Protein AF-A0A8K0CN01-F1 (afdb_monomer_lite)

InterPro domains:
  IPR011604 PD-(D/E)XK endonuclease-like domain superfamily [G3DSA:3.90.320.10] (19-107)

Structure (mmCIF, N/CA/C/O backbone):
data_AF-A0A8K0CN01-F1
#
_entry.id   AF-A0A8K0CN01-F1
#
loop_
_atom_site.group_PDB
_atom_site.id
_atom_site.type_symbol
_atom_site.label_atom_id
_atom_site.label_alt_id
_atom_site.label_comp_id
_atom_site.label_asym_id
_atom_site.label_entity_id
_atom_site.label_seq_id
_atom_site.pdbx_PDB_ins_code
_atom_site.Cartn_x
_atom_site.Cartn_y
_atom_site.Cartn_z
_atom_site.occupancy
_atom_site.B_iso_or_equiv
_atom_site.auth_seq_id
_atom_site.auth_comp_id
_atom_site.auth_asym_id
_atom_site.auth_atom_id
_atom_site.pdbx_PDB_model_num
ATOM 1 N N . MET A 1 1 ? 14.891 -9.095 18.832 1.00 47.88 1 MET A N 1
ATOM 2 C CA . MET A 1 1 ? 14.562 -9.185 17.397 1.00 47.88 1 MET A CA 1
ATOM 3 C C . MET A 1 1 ? 15.534 -10.188 16.824 1.00 47.88 1 MET A C 1
ATOM 5 O O . MET A 1 1 ? 16.705 -9.855 16.700 1.00 47.88 1 MET A O 1
ATOM 9 N N . GLU A 1 2 ? 15.076 -11.423 16.640 1.00 51.81 2 GLU A N 1
ATOM 10 C CA . GLU A 1 2 ? 15.819 -12.439 15.891 1.00 51.81 2 GLU A CA 1
ATOM 11 C C . GLU A 1 2 ? 15.924 -11.983 14.433 1.00 51.81 2 GLU A C 1
ATOM 13 O O . GLU A 1 2 ? 14.985 -11.401 13.894 1.00 51.81 2 GLU A O 1
ATOM 18 N N . LEU A 1 3 ? 17.101 -12.150 13.837 1.00 52.50 3 LEU A N 1
ATOM 19 C CA . LEU A 1 3 ? 17.295 -11.967 12.403 1.00 52.50 3 LEU A CA 1
ATOM 20 C C . LEU A 1 3 ? 16.719 -13.208 11.712 1.00 52.50 3 LEU A C 1
ATOM 22 O O . LEU A 1 3 ? 17.094 -14.318 12.075 1.00 52.50 3 LEU A O 1
ATOM 26 N N . ASP A 1 4 ? 15.841 -13.020 10.725 1.00 59.66 4 ASP A N 1
ATOM 27 C CA . ASP A 1 4 ? 15.141 -14.117 10.031 1.00 59.66 4 ASP A CA 1
ATOM 28 C C . ASP A 1 4 ? 16.069 -15.019 9.182 1.00 59.66 4 ASP A C 1
ATOM 30 O O . ASP A 1 4 ? 15.622 -16.032 8.653 1.00 59.66 4 ASP A O 1
ATOM 34 N N . ILE A 1 5 ? 17.355 -14.668 9.034 1.00 58.50 5 ILE A N 1
ATOM 35 C CA . ILE A 1 5 ? 18.354 -15.411 8.248 1.00 58.50 5 ILE A CA 1
ATOM 36 C C . ILE A 1 5 ? 19.631 -15.553 9.084 1.00 58.50 5 ILE A C 1
ATOM 38 O O . ILE A 1 5 ? 20.144 -14.567 9.624 1.00 58.50 5 ILE A O 1
ATOM 42 N N . HIS A 1 6 ? 20.144 -16.779 9.203 1.00 72.88 6 HIS A N 1
ATOM 43 C CA . HIS A 1 6 ? 21.365 -17.067 9.954 1.00 72.88 6 HIS A CA 1
ATOM 44 C C . HIS A 1 6 ? 22.591 -16.528 9.194 1.00 72.88 6 HIS A C 1
ATOM 46 O O . HIS A 1 6 ? 22.688 -16.697 7.980 1.00 72.88 6 HIS A O 1
ATOM 52 N N . SER A 1 7 ? 23.528 -15.873 9.894 1.00 77.44 7 SER A N 1
ATOM 53 C CA . SER A 1 7 ? 24.669 -15.155 9.284 1.00 77.44 7 SER A CA 1
ATOM 54 C C . SER A 1 7 ? 25.464 -16.005 8.283 1.00 77.44 7 SER A C 1
ATOM 56 O O . SER A 1 7 ? 25.913 -15.498 7.260 1.00 77.44 7 SER A O 1
ATOM 58 N N . GLU A 1 8 ? 25.597 -17.304 8.552 1.00 81.31 8 GLU A N 1
ATOM 59 C CA . GLU A 1 8 ? 26.339 -18.255 7.716 1.00 81.31 8 GLU A CA 1
ATOM 60 C C . GLU A 1 8 ? 25.660 -18.534 6.364 1.00 81.31 8 GLU A C 1
ATOM 62 O O . GLU A 1 8 ? 26.329 -18.705 5.343 1.00 81.31 8 GLU A O 1
ATOM 67 N N . GLU A 1 9 ? 24.326 -18.554 6.327 1.00 83.12 9 GLU A N 1
ATOM 68 C CA . GLU A 1 9 ? 23.564 -18.787 5.097 1.00 83.12 9 GLU A CA 1
ATOM 69 C C . GLU A 1 9 ? 23.678 -17.584 4.154 1.00 83.12 9 GLU A C 1
ATOM 71 O O . GLU A 1 9 ? 23.906 -17.745 2.955 1.00 83.12 9 GLU A O 1
ATOM 76 N N . LEU A 1 10 ? 23.657 -16.374 4.719 1.00 78.62 10 LEU A N 1
ATOM 77 C CA . LEU A 1 10 ? 23.855 -15.127 3.982 1.00 78.62 10 LEU A CA 1
ATOM 78 C C . LEU A 1 10 ? 25.254 -15.051 3.355 1.00 78.62 10 LEU A C 1
ATOM 80 O O . LEU A 1 10 ? 25.399 -14.660 2.195 1.00 78.62 10 LEU A O 1
ATOM 84 N N . GLU A 1 11 ? 26.291 -15.452 4.092 1.00 83.00 11 GLU A N 1
ATOM 85 C CA . GLU A 1 11 ? 27.656 -15.512 3.560 1.00 83.00 11 GLU A CA 1
ATOM 86 C C . GLU A 1 11 ? 27.780 -16.517 2.410 1.00 83.00 11 GLU A C 1
ATOM 88 O O . GLU A 1 11 ? 28.467 -16.255 1.417 1.00 83.00 11 GLU A O 1
ATOM 93 N N . LYS A 1 12 ? 27.093 -17.658 2.504 1.00 87.31 12 LYS A N 1
ATOM 94 C CA . LYS A 1 12 ? 27.069 -18.661 1.438 1.00 87.31 12 LYS A CA 1
ATOM 95 C C . LYS A 1 12 ? 26.395 -18.125 0.174 1.00 87.31 12 LYS A C 1
ATOM 97 O O . LYS A 1 12 ? 26.985 -18.213 -0.903 1.00 87.31 12 LYS A O 1
ATOM 102 N N . GLU A 1 13 ? 25.223 -17.507 0.305 1.00 83.81 13 GLU A N 1
ATOM 103 C CA . GLU A 1 13 ? 24.516 -16.880 -0.817 1.00 83.81 13 GLU A CA 1
ATOM 104 C C . GLU A 1 13 ? 25.345 -15.769 -1.471 1.00 83.81 13 GLU A C 1
ATOM 106 O O . GLU A 1 13 ? 25.439 -15.698 -2.699 1.00 83.81 13 GLU A O 1
ATOM 111 N N . ALA A 1 14 ? 26.004 -14.931 -0.667 1.00 82.69 14 ALA A N 1
ATOM 112 C CA . ALA A 1 14 ? 26.883 -13.880 -1.167 1.00 82.69 14 ALA A CA 1
ATOM 113 C C . ALA A 1 14 ? 28.055 -14.457 -1.976 1.00 82.69 14 ALA A C 1
ATOM 115 O O . ALA A 1 14 ? 28.378 -13.954 -3.054 1.00 82.69 14 ALA A O 1
ATOM 116 N N . ASN A 1 15 ? 28.668 -15.539 -1.495 1.00 85.19 15 ASN A N 1
ATOM 117 C CA . ASN A 1 15 ? 29.766 -16.205 -2.189 1.00 85.19 15 ASN A CA 1
ATOM 118 C C . ASN A 1 15 ? 29.321 -16.859 -3.503 1.00 85.19 15 ASN A C 1
ATOM 120 O O . ASN A 1 15 ? 30.028 -16.759 -4.508 1.00 85.19 15 ASN A O 1
ATOM 124 N N . ASP A 1 16 ? 28.158 -17.504 -3.526 1.00 86.00 16 ASP A N 1
ATOM 125 C CA . ASP A 1 16 ? 27.624 -18.128 -4.738 1.00 86.00 16 ASP A CA 1
ATOM 126 C C . ASP A 1 16 ? 27.209 -17.076 -5.777 1.00 86.00 16 ASP A C 1
ATOM 128 O O . ASP A 1 16 ? 27.507 -17.222 -6.968 1.00 86.00 16 ASP A O 1
ATOM 132 N N . LEU A 1 17 ? 26.655 -15.947 -5.324 1.00 80.81 17 LEU A N 1
ATOM 133 C CA . LEU A 1 17 ? 26.408 -14.785 -6.172 1.00 80.81 17 LEU A CA 1
ATOM 134 C C . LEU A 1 17 ? 27.716 -14.245 -6.764 1.00 80.81 17 LEU A C 1
ATOM 136 O O . LEU A 1 17 ? 27.806 -14.059 -7.978 1.00 80.81 17 LEU A O 1
ATOM 140 N N . MET A 1 18 ? 28.749 -14.041 -5.942 1.00 79.31 18 MET A N 1
ATOM 141 C CA . MET A 1 18 ? 30.048 -13.544 -6.405 1.00 79.31 18 MET A CA 1
ATOM 142 C C . MET A 1 18 ? 30.686 -14.466 -7.447 1.00 79.31 18 MET A C 1
ATOM 144 O O . MET A 1 18 ? 31.233 -13.971 -8.430 1.00 79.31 18 MET A O 1
ATOM 148 N N . LYS A 1 19 ? 30.567 -15.789 -7.289 1.00 84.38 19 LYS A N 1
ATOM 149 C CA . LYS A 1 19 ? 31.014 -16.761 -8.300 1.00 84.38 19 LYS A CA 1
ATOM 150 C C . LYS A 1 19 ? 30.217 -16.641 -9.599 1.00 84.38 19 LYS A C 1
ATOM 152 O O . LYS A 1 19 ? 30.810 -16.662 -10.670 1.00 84.38 19 LYS A O 1
ATOM 157 N N . SER A 1 20 ? 28.895 -16.469 -9.523 1.00 77.38 20 SER A N 1
ATOM 158 C CA . SER A 1 20 ? 28.044 -16.324 -10.716 1.00 77.38 20 SER A CA 1
ATOM 159 C C . SER A 1 20 ? 28.337 -15.051 -11.528 1.00 77.38 20 SER A C 1
ATOM 161 O O . SER A 1 20 ? 28.167 -15.036 -12.745 1.00 77.38 20 SER A O 1
ATOM 163 N N . LEU A 1 21 ? 28.809 -13.990 -10.863 1.00 72.88 21 LEU A N 1
ATOM 164 C CA . LEU A 1 21 ? 29.150 -12.705 -11.482 1.00 72.88 21 LEU A CA 1
ATOM 165 C C . LEU A 1 21 ? 30.545 -12.696 -12.128 1.00 72.88 21 LEU A C 1
ATOM 167 O O . LEU A 1 21 ? 30.861 -11.786 -12.900 1.00 72.88 21 LEU A O 1
ATOM 171 N N . GLN A 1 22 ? 31.396 -13.676 -11.819 1.00 78.81 22 GLN A N 1
ATOM 172 C CA . GLN A 1 22 ? 32.732 -13.777 -12.396 1.00 78.81 22 GLN A CA 1
ATOM 173 C C . GLN A 1 22 ? 32.650 -14.245 -13.850 1.00 78.81 22 GLN A C 1
ATOM 175 O O . GLN A 1 22 ? 32.488 -15.422 -14.158 1.00 78.81 22 GLN A O 1
ATOM 180 N N . VAL A 1 23 ? 32.804 -13.295 -14.767 1.00 77.25 23 VAL A N 1
ATOM 181 C CA . VAL A 1 23 ? 32.977 -13.566 -16.195 1.00 77.25 23 VAL A CA 1
ATOM 182 C C . VAL A 1 23 ? 34.470 -13.666 -16.508 1.00 77.25 23 VAL A C 1
ATOM 184 O O . VAL A 1 23 ? 35.263 -12.851 -16.024 1.00 77.25 23 VAL A O 1
ATOM 187 N N . ALA A 1 24 ? 34.845 -14.652 -17.330 1.00 84.06 24 ALA A N 1
ATOM 188 C CA . ALA A 1 24 ? 36.204 -14.804 -17.846 1.00 84.06 24 ALA A CA 1
ATOM 189 C C . ALA A 1 24 ? 36.695 -13.509 -18.518 1.00 84.06 24 ALA A C 1
ATOM 191 O O . ALA A 1 24 ? 35.910 -12.786 -19.135 1.00 84.06 24 ALA A O 1
ATOM 192 N N . ILE A 1 25 ? 37.994 -13.230 -18.402 1.00 80.94 25 ILE A N 1
ATOM 193 C CA . ILE A 1 25 ? 38.605 -11.986 -18.893 1.00 80.94 25 ILE A CA 1
ATOM 194 C C . ILE A 1 25 ? 38.364 -11.815 -20.400 1.00 80.94 25 ILE A C 1
ATOM 196 O O . ILE A 1 25 ? 37.949 -10.742 -20.825 1.00 80.94 25 ILE A O 1
ATOM 200 N N . ASP A 1 26 ? 38.497 -12.886 -21.180 1.00 79.88 26 ASP A N 1
ATOM 201 C CA . ASP A 1 26 ? 38.307 -12.846 -22.637 1.00 79.88 26 ASP A CA 1
ATOM 202 C C . ASP A 1 26 ? 36.874 -12.453 -23.012 1.00 79.88 26 ASP A C 1
ATOM 204 O O . ASP A 1 26 ? 36.647 -11.524 -23.780 1.00 79.88 26 ASP A O 1
ATOM 208 N N . LYS A 1 27 ? 35.884 -13.068 -22.354 1.00 83.06 27 LYS A N 1
ATOM 209 C CA . LYS A 1 27 ? 34.468 -12.724 -22.541 1.00 83.06 27 LYS A CA 1
ATOM 210 C C . LYS A 1 27 ? 34.179 -11.274 -22.159 1.00 83.06 27 LYS A C 1
ATOM 212 O O . LYS A 1 27 ? 33.338 -10.636 -22.782 1.00 83.06 27 LYS A O 1
ATOM 217 N N . ARG A 1 28 ? 34.848 -10.741 -21.131 1.00 81.38 28 ARG A N 1
ATOM 218 C CA . ARG A 1 28 ? 34.696 -9.333 -20.737 1.00 81.38 28 ARG A CA 1
ATOM 219 C C . ARG A 1 28 ? 35.173 -8.404 -21.850 1.00 81.38 28 ARG A C 1
ATOM 221 O O . ARG A 1 28 ? 34.435 -7.479 -22.184 1.00 81.38 28 ARG A O 1
ATOM 228 N N . ASN A 1 29 ? 36.349 -8.678 -22.410 1.00 85.62 29 ASN A N 1
ATOM 229 C CA . ASN A 1 29 ? 36.939 -7.891 -23.489 1.00 85.62 29 ASN A CA 1
ATOM 230 C C . ASN A 1 29 ? 36.061 -7.937 -24.748 1.00 85.62 29 ASN A C 1
ATOM 232 O O . ASN A 1 29 ? 35.740 -6.886 -25.292 1.00 85.62 29 ASN A O 1
ATOM 236 N N . ASP A 1 30 ? 35.567 -9.120 -25.127 1.00 87.38 30 ASP A N 1
ATOM 237 C CA . ASP A 1 30 ? 34.652 -9.286 -26.266 1.00 87.38 30 ASP A CA 1
ATOM 238 C C . ASP A 1 30 ? 33.369 -8.460 -26.106 1.00 87.38 30 ASP A C 1
ATOM 240 O O . ASP A 1 30 ? 32.852 -7.878 -27.062 1.00 87.38 30 ASP A O 1
ATOM 244 N N . ILE A 1 31 ? 32.811 -8.425 -24.892 1.00 83.31 31 ILE A N 1
ATOM 245 C CA . ILE A 1 31 ? 31.603 -7.644 -24.627 1.00 83.31 31 ILE A CA 1
ATOM 246 C C . ILE A 1 31 ? 31.923 -6.148 -24.627 1.00 83.31 31 ILE A C 1
ATOM 248 O O . ILE A 1 31 ? 31.123 -5.360 -25.126 1.00 83.31 31 ILE A O 1
ATOM 252 N N . GLU A 1 32 ? 33.063 -5.727 -24.077 1.00 83.69 32 GLU A N 1
ATOM 253 C CA . GLU A 1 32 ? 33.492 -4.327 -24.140 1.00 83.69 32 GLU A CA 1
ATOM 254 C C . GLU A 1 32 ? 33.684 -3.866 -25.583 1.00 83.69 32 GLU A C 1
ATOM 256 O O . GLU A 1 32 ? 33.143 -2.826 -25.940 1.00 83.69 32 GLU A O 1
ATOM 261 N N . GLU A 1 33 ? 34.325 -4.663 -26.434 1.00 86.25 33 GLU A N 1
ATOM 262 C CA . GLU A 1 33 ? 34.485 -4.356 -27.857 1.00 86.25 33 GLU A CA 1
ATOM 263 C C . GLU A 1 33 ? 33.128 -4.220 -28.567 1.00 86.25 33 GLU A C 1
ATOM 265 O O . GLU A 1 33 ? 32.888 -3.248 -29.283 1.00 86.25 33 GLU A O 1
ATOM 270 N N . LYS A 1 34 ? 32.186 -5.135 -28.301 1.00 83.69 34 LYS A N 1
ATOM 271 C CA . LYS A 1 34 ? 30.841 -5.118 -28.909 1.00 83.69 34 LYS A CA 1
ATOM 272 C C . LYS A 1 34 ? 29.925 -4.012 -28.380 1.00 83.69 34 LYS A C 1
ATOM 274 O O . LYS A 1 34 ? 28.936 -3.682 -29.033 1.00 83.69 34 LYS A O 1
ATOM 279 N N . THR A 1 35 ? 30.201 -3.472 -27.192 1.00 82.69 35 THR A N 1
ATOM 280 C CA . THR A 1 35 ? 29.321 -2.506 -26.506 1.00 82.69 35 THR A CA 1
ATOM 281 C C . THR A 1 35 ? 29.961 -1.125 -26.313 1.00 82.69 35 THR A C 1
ATOM 283 O O . THR A 1 35 ? 29.286 -0.181 -25.896 1.00 82.69 35 THR A O 1
ATOM 286 N N . ALA A 1 36 ? 31.240 -0.933 -26.631 1.00 80.31 36 ALA A N 1
ATOM 287 C CA . ALA A 1 36 ? 31.887 0.372 -26.549 1.00 80.31 36 ALA A CA 1
ATOM 288 C C . ALA A 1 36 ? 31.271 1.349 -27.566 1.00 80.31 36 ALA A C 1
ATOM 290 O O . ALA A 1 36 ? 31.278 1.109 -28.767 1.00 80.31 36 ALA A O 1
ATOM 291 N N . GLY A 1 37 ? 30.716 2.464 -27.079 1.00 75.50 37 GLY A N 1
ATOM 292 C CA . GLY A 1 37 ? 30.138 3.514 -27.931 1.00 75.50 37 GLY A CA 1
ATOM 293 C C . GLY A 1 37 ? 28.825 3.150 -28.638 1.00 75.50 37 GLY A C 1
ATOM 294 O O . GLY A 1 37 ? 28.372 3.919 -29.473 1.00 75.50 37 GLY A O 1
ATOM 295 N N . GLN A 1 38 ? 28.210 2.010 -28.308 1.00 76.81 38 GLN A N 1
ATOM 296 C CA . GLN A 1 38 ? 26.991 1.501 -28.952 1.00 76.81 38 GLN A CA 1
ATOM 297 C C . GLN A 1 38 ? 25.775 1.601 -28.012 1.00 76.81 38 GLN A C 1
ATOM 299 O O . GLN A 1 38 ? 25.152 0.592 -27.691 1.00 76.81 38 GLN A O 1
ATOM 304 N N . ASN A 1 39 ? 25.448 2.803 -27.518 1.00 72.56 39 ASN A N 1
ATOM 305 C CA . ASN A 1 39 ? 24.344 3.020 -26.562 1.00 72.56 39 ASN A CA 1
ATOM 306 C C . ASN A 1 39 ? 22.942 2.757 -27.141 1.00 72.56 39 ASN A C 1
ATOM 308 O O . ASN A 1 39 ? 21.992 2.653 -26.371 1.00 72.56 39 ASN A O 1
ATOM 312 N N . ASP A 1 40 ? 22.827 2.640 -28.463 1.00 77.44 40 ASP A N 1
ATOM 313 C CA . ASP A 1 40 ? 21.561 2.411 -29.166 1.00 77.44 40 ASP A CA 1
ATOM 314 C C . ASP A 1 40 ? 21.331 0.928 -29.521 1.00 77.44 40 ASP A C 1
ATOM 316 O O . ASP A 1 40 ? 20.326 0.579 -30.133 1.00 77.44 40 ASP A O 1
ATOM 320 N N . ASN A 1 41 ? 22.252 0.034 -29.141 1.00 82.81 41 ASN A N 1
ATOM 321 C CA . ASN A 1 41 ? 22.142 -1.401 -29.404 1.00 82.81 41 ASN A CA 1
ATOM 322 C C . ASN A 1 41 ? 21.487 -2.131 -28.219 1.00 82.81 41 ASN A C 1
ATOM 324 O O . ASN A 1 41 ? 21.946 -2.017 -27.085 1.00 82.81 41 ASN A O 1
ATOM 328 N N . ASP A 1 42 ? 20.481 -2.969 -28.466 1.00 83.50 42 ASP A N 1
ATOM 329 C CA . ASP A 1 42 ? 19.843 -3.798 -27.431 1.00 83.50 42 ASP A CA 1
ATOM 330 C C . ASP A 1 42 ? 20.842 -4.682 -26.670 1.00 83.50 42 ASP A C 1
ATOM 332 O O . ASP A 1 42 ? 20.714 -4.886 -25.458 1.00 83.50 42 ASP A O 1
ATOM 336 N N . ASN A 1 43 ? 21.887 -5.154 -27.354 1.00 81.94 43 ASN A N 1
ATOM 337 C CA . ASN A 1 43 ? 22.940 -5.961 -26.743 1.00 81.94 43 ASN A CA 1
ATOM 338 C C . ASN A 1 43 ? 23.705 -5.176 -25.657 1.00 81.94 43 ASN A C 1
ATOM 340 O O . ASN A 1 43 ? 24.059 -5.718 -24.613 1.00 81.94 43 ASN A O 1
ATOM 344 N N . TRP A 1 44 ? 23.874 -3.861 -25.840 1.00 83.00 44 TRP A N 1
ATOM 345 C CA . TRP A 1 44 ? 24.465 -2.973 -24.836 1.00 83.00 44 TRP A CA 1
ATOM 346 C C . TRP A 1 44 ? 23.643 -2.942 -23.546 1.00 83.00 44 TRP A C 1
ATOM 348 O O . TRP A 1 44 ? 24.204 -3.018 -22.448 1.00 83.00 44 TRP A O 1
ATOM 358 N N . PHE A 1 45 ? 22.313 -2.879 -23.662 1.00 78.81 45 PHE A N 1
ATOM 359 C CA . PHE A 1 45 ? 21.415 -2.881 -22.509 1.00 78.81 45 PHE A CA 1
ATOM 360 C C . PHE A 1 45 ? 21.409 -4.235 -21.802 1.00 78.81 45 PHE A C 1
ATOM 362 O O . PHE A 1 45 ? 21.501 -4.266 -20.574 1.00 78.81 45 PHE A O 1
ATOM 369 N N . GLN A 1 46 ? 21.333 -5.344 -22.545 1.00 83.44 46 GLN A N 1
ATOM 370 C CA . GLN A 1 46 ? 21.329 -6.690 -21.962 1.00 83.44 46 GLN A CA 1
ATOM 371 C C . GLN A 1 46 ? 22.617 -6.970 -21.181 1.00 83.44 46 GLN A C 1
ATOM 373 O O . GLN A 1 46 ? 22.560 -7.376 -20.018 1.00 83.44 46 GLN A O 1
ATOM 378 N N . GLU A 1 47 ? 23.767 -6.660 -21.776 1.00 81.19 47 GLU A N 1
ATOM 379 C CA . GLU A 1 47 ? 25.077 -6.934 -21.187 1.00 81.19 47 GLU A CA 1
ATOM 380 C C . GLU A 1 47 ? 25.421 -6.025 -20.000 1.00 81.19 47 GLU A C 1
ATOM 382 O O . GLU A 1 47 ? 26.111 -6.438 -19.061 1.00 81.19 47 GLU A O 1
ATOM 387 N N . ARG A 1 48 ? 24.947 -4.771 -20.001 1.00 76.94 48 ARG A N 1
ATOM 388 C CA . ARG A 1 48 ? 25.247 -3.804 -18.929 1.00 76.94 48 ARG A CA 1
ATOM 389 C C . ARG A 1 48 ? 24.203 -3.768 -17.817 1.00 76.94 48 ARG A C 1
ATOM 391 O O . ARG A 1 48 ? 24.524 -3.265 -16.742 1.00 76.94 48 ARG A O 1
ATOM 398 N N . LYS A 1 49 ? 23.002 -4.326 -18.017 1.00 76.31 49 LYS A N 1
ATOM 399 C CA . LYS A 1 49 ? 21.933 -4.393 -16.999 1.00 76.31 49 LYS A CA 1
ATOM 400 C C . LYS A 1 49 ? 22.376 -5.095 -15.715 1.00 76.31 49 LYS A C 1
ATOM 402 O O . LYS A 1 49 ? 21.991 -4.673 -14.629 1.00 76.31 49 LYS A O 1
ATOM 407 N N . ASN A 1 50 ? 23.205 -6.129 -15.840 1.00 72.88 50 ASN A N 1
ATOM 408 C CA . ASN A 1 50 ? 23.696 -6.912 -14.705 1.00 72.88 50 ASN A CA 1
ATOM 409 C C . ASN A 1 50 ? 25.030 -6.384 -14.142 1.00 72.88 50 ASN A C 1
ATOM 411 O O . ASN A 1 50 ? 25.582 -6.970 -13.214 1.00 72.88 50 ASN A O 1
ATOM 415 N N . ARG A 1 51 ? 25.566 -5.282 -14.688 1.00 77.81 51 ARG A N 1
ATOM 416 C CA . ARG A 1 51 ? 26.826 -4.677 -14.242 1.00 77.81 51 ARG A CA 1
ATOM 417 C C . ARG A 1 51 ? 26.558 -3.525 -13.287 1.00 77.81 51 ARG A C 1
ATOM 419 O O . ARG A 1 51 ? 25.607 -2.760 -13.445 1.00 77.81 51 ARG A O 1
ATOM 426 N N . LEU A 1 52 ? 27.471 -3.336 -12.341 1.00 75.31 52 LEU A N 1
ATOM 427 C CA . LEU A 1 52 ? 27.491 -2.151 -11.494 1.00 75.31 52 LEU A CA 1
ATOM 428 C C . LEU A 1 52 ? 28.032 -0.958 -12.300 1.00 75.31 52 LEU A C 1
ATOM 430 O O . LEU A 1 52 ? 29.208 -0.613 -12.235 1.00 75.31 52 LEU A O 1
ATOM 434 N N . THR A 1 53 ? 27.181 -0.363 -13.131 1.00 78.06 53 THR A N 1
ATOM 435 C CA . THR A 1 53 ? 27.528 0.825 -13.924 1.00 78.06 53 THR A CA 1
ATOM 436 C C . THR A 1 53 ? 27.538 2.081 -13.051 1.00 78.06 53 THR A C 1
ATOM 438 O O . THR A 1 53 ? 26.957 2.089 -11.970 1.00 78.06 53 THR A O 1
ATOM 441 N N . ALA A 1 54 ? 28.143 3.179 -13.518 1.00 73.25 54 ALA A N 1
ATOM 442 C CA . ALA A 1 54 ? 28.187 4.442 -12.769 1.00 73.25 54 ALA A CA 1
ATOM 443 C C . ALA A 1 54 ? 26.792 4.952 -12.341 1.00 73.25 54 ALA A C 1
ATOM 445 O O . ALA A 1 54 ? 26.636 5.477 -11.238 1.00 73.25 54 ALA A O 1
ATOM 446 N N . SER A 1 55 ? 25.763 4.741 -13.172 1.00 72.44 55 SER A N 1
ATOM 447 C CA . SER A 1 55 ? 24.379 5.115 -12.857 1.00 72.44 55 SER A CA 1
ATOM 448 C C . SER A 1 55 ? 23.747 4.236 -11.770 1.00 72.44 55 SER A C 1
ATOM 450 O O . SER A 1 55 ? 22.929 4.726 -10.994 1.00 72.44 55 SER A O 1
ATOM 452 N N . VAL A 1 56 ? 24.146 2.962 -11.669 1.00 74.94 56 VAL A N 1
ATOM 453 C CA . VAL A 1 56 ? 23.675 2.011 -10.643 1.00 74.94 56 VAL A CA 1
ATOM 454 C C . VAL A 1 56 ? 24.522 2.090 -9.364 1.00 74.94 56 VAL A C 1
ATOM 456 O O . VAL A 1 56 ? 24.000 1.922 -8.260 1.00 74.94 56 VAL A O 1
ATOM 459 N N . PHE A 1 57 ? 25.810 2.412 -9.490 1.00 80.19 57 PHE A N 1
ATOM 460 C CA . PHE A 1 57 ? 26.768 2.499 -8.391 1.00 80.19 57 PHE A CA 1
ATOM 461 C C . PHE A 1 57 ? 26.371 3.556 -7.361 1.00 80.19 57 PHE A C 1
ATOM 463 O O . PHE A 1 57 ? 26.372 3.274 -6.166 1.00 80.19 57 PHE A O 1
ATOM 470 N N . GLY A 1 58 ? 25.982 4.755 -7.806 1.00 79.31 58 GLY A N 1
ATOM 471 C CA . GLY A 1 58 ? 25.573 5.839 -6.907 1.00 79.31 58 GLY A CA 1
ATOM 472 C C . GLY A 1 58 ? 24.449 5.425 -5.944 1.00 79.31 58 GLY A C 1
ATOM 473 O O . GLY A 1 58 ? 24.617 5.559 -4.729 1.00 79.31 58 GLY A O 1
ATOM 474 N N . PRO A 1 59 ? 23.321 4.888 -6.447 1.00 75.81 59 PRO A N 1
ATOM 475 C CA . PRO A 1 59 ? 22.267 4.320 -5.613 1.00 75.81 59 PRO A CA 1
ATOM 476 C C . PRO A 1 59 ? 22.742 3.209 -4.673 1.00 75.81 59 PRO A C 1
ATOM 478 O O . PRO A 1 59 ? 22.332 3.209 -3.517 1.00 75.81 59 PRO A O 1
ATOM 481 N N . VAL A 1 60 ? 23.591 2.283 -5.136 1.00 77.88 60 VAL A N 1
ATOM 482 C CA . VAL A 1 60 ? 24.103 1.167 -4.317 1.00 77.88 60 VAL A CA 1
ATOM 483 C C . VAL A 1 60 ? 25.001 1.667 -3.185 1.00 77.88 60 VAL A C 1
ATOM 485 O O . VAL A 1 60 ? 24.779 1.297 -2.038 1.00 77.88 60 VAL A O 1
ATOM 488 N N . SER A 1 61 ? 25.945 2.563 -3.475 1.00 73.88 61 SER A N 1
ATOM 489 C CA . SER A 1 61 ? 26.859 3.148 -2.484 1.00 73.88 61 SER A CA 1
ATOM 490 C C . SER A 1 61 ? 26.130 3.983 -1.424 1.00 73.88 61 SER A C 1
ATOM 492 O O . SER A 1 61 ? 26.574 4.062 -0.282 1.00 73.88 61 SER A O 1
ATOM 494 N N . LYS A 1 62 ? 24.982 4.574 -1.772 1.00 75.06 62 LYS A N 1
ATOM 495 C CA . LYS A 1 62 ? 24.137 5.331 -0.837 1.00 75.06 62 LYS A CA 1
ATOM 496 C C . LYS A 1 62 ? 23.166 4.452 -0.037 1.00 75.06 62 LYS A C 1
ATOM 498 O O . LYS A 1 62 ? 22.417 4.991 0.783 1.00 75.06 62 LYS A O 1
ATOM 503 N N . ARG A 1 63 ? 23.138 3.126 -0.248 1.00 71.44 63 ARG A N 1
ATOM 504 C CA . ARG A 1 63 ? 22.297 2.225 0.555 1.00 71.44 63 ARG A CA 1
ATOM 505 C C . ARG A 1 63 ? 22.827 2.176 1.982 1.00 71.44 63 ARG A C 1
ATOM 507 O O . ARG A 1 63 ? 23.978 1.844 2.226 1.00 71.44 63 ARG A O 1
ATOM 514 N N . ARG A 1 64 ? 21.951 2.488 2.930 1.00 69.69 64 ARG A N 1
ATOM 515 C CA . ARG A 1 64 ? 22.165 2.212 4.354 1.00 69.69 64 ARG A CA 1
ATOM 516 C C . ARG A 1 64 ? 21.630 0.815 4.653 1.00 69.69 64 ARG A C 1
ATOM 518 O O . ARG A 1 64 ? 20.624 0.434 4.056 1.00 69.69 64 ARG A O 1
ATOM 525 N N . GLU A 1 65 ? 22.215 0.122 5.627 1.00 66.00 65 GLU A N 1
ATOM 526 C CA . GLU A 1 65 ? 21.751 -1.195 6.116 1.00 66.00 65 GLU A CA 1
ATOM 527 C C . GLU A 1 65 ? 20.241 -1.227 6.418 1.00 66.00 65 GLU A C 1
ATOM 529 O O . GLU A 1 65 ? 19.588 -2.251 6.270 1.00 66.00 65 GLU A O 1
ATOM 534 N N . LYS A 1 66 ? 19.668 -0.076 6.796 1.00 59.72 66 LYS A N 1
ATOM 535 C CA . LYS A 1 66 ? 18.260 0.092 7.190 1.00 59.72 66 LYS A CA 1
ATOM 536 C C . LYS A 1 66 ? 17.486 1.041 6.268 1.00 59.72 66 LYS A C 1
ATOM 538 O O . LYS A 1 66 ? 16.547 1.703 6.705 1.00 59.72 66 LYS A O 1
ATOM 543 N N . SER A 1 67 ? 17.919 1.210 5.017 1.00 55.56 67 SER A N 1
ATOM 544 C CA . SER A 1 67 ? 17.282 2.172 4.112 1.00 55.56 67 SER A CA 1
ATOM 545 C C . SER A 1 67 ? 15.909 1.678 3.655 1.00 55.56 67 SER A C 1
ATOM 547 O O . SER A 1 67 ? 15.800 0.806 2.798 1.00 55.56 67 SER A O 1
ATOM 549 N N . THR A 1 68 ? 14.856 2.314 4.163 1.00 53.97 68 THR A N 1
ATOM 550 C CA . THR A 1 68 ? 13.471 2.194 3.678 1.00 53.97 68 THR A CA 1
ATOM 551 C C . THR A 1 68 ? 13.262 2.819 2.292 1.00 53.97 68 THR A C 1
ATOM 553 O O . THR A 1 68 ? 12.158 2.800 1.761 1.00 53.97 68 THR A O 1
ATOM 556 N N . TRP A 1 69 ? 14.306 3.376 1.670 1.00 52.97 69 TRP A N 1
ATOM 557 C CA . TRP A 1 69 ? 14.226 4.109 0.408 1.00 52.97 69 TRP A CA 1
ATOM 558 C C . TRP A 1 69 ? 14.877 3.319 -0.734 1.00 52.97 69 TRP A C 1
ATOM 560 O O . TRP A 1 69 ? 15.891 3.711 -1.309 1.00 52.97 69 TRP A O 1
ATOM 570 N N . ALA A 1 70 ? 14.321 2.147 -1.029 1.00 54.56 70 ALA A N 1
ATOM 571 C CA . ALA A 1 70 ? 14.623 1.381 -2.237 1.00 54.56 70 ALA A CA 1
ATOM 572 C C . ALA A 1 70 ? 13.374 1.341 -3.138 1.00 54.56 70 ALA A C 1
ATOM 574 O O . ALA A 1 70 ? 12.262 1.409 -2.622 1.00 54.56 70 ALA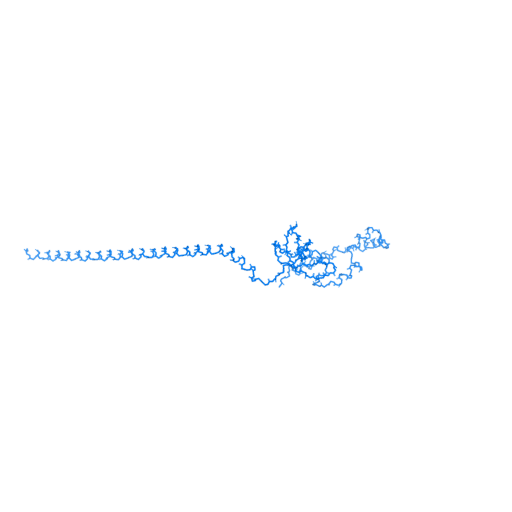 A O 1
ATOM 575 N N . PRO A 1 71 ? 13.498 1.171 -4.468 1.00 52.84 71 PRO A N 1
ATOM 576 C CA . PRO A 1 71 ? 12.350 0.979 -5.367 1.00 52.84 71 PRO A CA 1
ATOM 577 C C . PRO A 1 71 ? 11.483 -0.251 -5.018 1.00 52.84 71 PRO A C 1
ATOM 579 O O . PRO A 1 71 ? 10.307 -0.283 -5.373 1.00 52.84 71 PRO A O 1
ATOM 582 N N . LEU A 1 72 ? 12.009 -1.204 -4.236 1.00 50.56 72 LEU A N 1
ATOM 583 C CA . LEU A 1 72 ? 11.231 -2.262 -3.569 1.00 50.56 72 LEU A CA 1
ATOM 584 C C . LEU A 1 72 ? 10.171 -1.713 -2.590 1.00 50.56 72 LEU A C 1
ATOM 586 O O . LEU A 1 72 ? 9.129 -2.332 -2.403 1.00 50.56 72 LEU A O 1
ATOM 590 N N . PHE A 1 73 ? 10.376 -0.525 -2.016 1.00 44.50 73 PHE A N 1
ATOM 591 C CA . PHE A 1 73 ? 9.435 0.113 -1.091 1.00 44.50 73 PHE A CA 1
ATOM 592 C C . PHE A 1 73 ? 8.205 0.705 -1.799 1.00 44.50 73 PHE A C 1
ATOM 594 O O . PHE A 1 73 ? 7.150 0.903 -1.194 1.00 44.50 73 PHE A O 1
ATOM 601 N N . LYS A 1 74 ? 8.287 0.949 -3.116 1.00 48.59 74 LYS A N 1
ATOM 602 C CA . LYS A 1 74 ? 7.109 1.360 -3.890 1.00 48.59 74 LYS A CA 1
ATOM 603 C C . LYS A 1 74 ? 6.062 0.238 -3.923 1.00 48.59 74 LYS A C 1
ATOM 605 O O . LYS A 1 74 ? 4.876 0.523 -3.845 1.00 48.59 74 LYS A O 1
ATOM 610 N N . GLN A 1 75 ? 6.497 -1.029 -3.917 1.00 49.06 75 GLN A N 1
ATOM 611 C CA . GLN A 1 75 ? 5.606 -2.190 -3.785 1.00 49.06 75 GLN A CA 1
ATOM 612 C C . GLN A 1 75 ? 5.057 -2.373 -2.361 1.00 49.06 75 GLN A C 1
ATOM 614 O O . GLN A 1 75 ? 3.989 -2.958 -2.191 1.00 49.06 75 GLN A O 1
ATOM 619 N N . THR A 1 76 ? 5.752 -1.890 -1.325 1.00 47.47 76 THR A N 1
ATOM 620 C CA . THR A 1 76 ? 5.233 -1.936 0.054 1.00 47.47 76 THR A CA 1
ATOM 621 C C . THR A 1 76 ? 4.218 -0.836 0.339 1.00 47.47 76 THR A C 1
ATOM 623 O O . THR A 1 76 ? 3.429 -0.993 1.263 1.00 47.47 76 THR A O 1
ATOM 626 N N . TYR A 1 77 ? 4.190 0.245 -0.446 1.00 50.09 77 TYR A N 1
ATOM 627 C CA . TYR A 1 77 ? 3.220 1.331 -0.269 1.00 50.09 77 TYR A CA 1
ATOM 628 C C . TYR A 1 77 ? 1.777 0.849 -0.500 1.00 50.09 77 TYR A C 1
ATOM 630 O O . TYR A 1 77 ? 0.901 1.085 0.333 1.00 50.09 77 TYR A O 1
ATOM 638 N N . ASP A 1 78 ? 1.553 0.063 -1.556 1.00 52.88 78 ASP A N 1
ATOM 639 C CA . ASP A 1 78 ? 0.239 -0.529 -1.836 1.00 52.88 78 ASP A CA 1
ATOM 640 C C . ASP A 1 78 ? -0.113 -1.629 -0.821 1.00 52.88 78 ASP A C 1
ATOM 642 O O . ASP A 1 78 ? -1.243 -1.696 -0.345 1.00 52.88 78 ASP A O 1
ATOM 646 N N . LYS A 1 79 ? 0.868 -2.439 -0.391 1.00 52.81 79 LYS A N 1
ATOM 647 C CA . LYS A 1 79 ? 0.659 -3.500 0.619 1.00 52.81 79 LYS A CA 1
ATOM 648 C C . LYS A 1 79 ? 0.393 -2.965 2.033 1.00 52.81 79 LYS A C 1
ATOM 650 O O . LYS A 1 79 ? -0.290 -3.622 2.809 1.00 52.81 79 LYS A O 1
ATOM 655 N N . ALA A 1 80 ? 0.919 -1.789 2.375 1.00 54.03 80 ALA A N 1
ATOM 656 C CA . ALA A 1 80 ? 0.701 -1.126 3.663 1.00 54.03 80 ALA A CA 1
ATOM 657 C C . ALA A 1 80 ? -0.523 -0.191 3.662 1.00 54.03 80 ALA A C 1
ATOM 659 O O . ALA A 1 80 ? -0.768 0.507 4.654 1.00 54.03 80 ALA A O 1
ATOM 660 N N . SER A 1 81 ? -1.289 -0.151 2.566 1.00 61.12 81 SER A N 1
ATOM 661 C CA . SER A 1 81 ? -2.507 0.648 2.480 1.00 61.12 81 SER A CA 1
ATOM 662 C C . SER A 1 81 ? -3.529 0.131 3.488 1.00 61.12 81 SER A C 1
ATOM 664 O O . SER A 1 81 ? -4.107 -0.944 3.340 1.00 61.12 81 SER A O 1
ATOM 666 N N . LYS A 1 82 ? -3.724 0.896 4.564 1.00 68.50 82 LYS A N 1
ATOM 667 C CA . LYS A 1 82 ? -4.666 0.551 5.631 1.00 68.50 82 LYS A CA 1
ATOM 668 C C . LYS A 1 82 ? -6.085 0.513 5.069 1.00 68.50 82 LYS A C 1
ATOM 670 O O . LYS A 1 82 ? -6.493 1.428 4.352 1.00 68.50 82 LYS A O 1
ATOM 675 N N . TYR A 1 83 ? -6.855 -0.500 5.457 1.00 74.69 83 TYR A N 1
ATOM 676 C CA . TYR A 1 83 ? -8.287 -0.529 5.186 1.00 74.69 83 TYR A CA 1
ATOM 677 C C . TYR A 1 83 ? -8.943 0.702 5.825 1.00 74.69 83 TYR A C 1
ATOM 679 O O . TYR A 1 83 ? -8.875 0.888 7.041 1.00 74.69 83 TYR A O 1
ATOM 687 N N . LEU A 1 84 ? -9.546 1.575 5.012 1.00 78.88 84 LEU A N 1
ATOM 688 C CA . LEU A 1 84 ? -10.378 2.645 5.561 1.00 78.88 84 LEU A CA 1
ATOM 689 C C . LEU A 1 84 ? -11.700 2.036 6.069 1.00 78.88 84 LEU A C 1
ATOM 691 O O . LEU A 1 84 ? -12.220 1.113 5.454 1.00 78.88 84 LEU A O 1
ATOM 695 N N . PRO A 1 85 ? -12.285 2.522 7.167 1.00 79.25 85 PRO A N 1
ATOM 696 C CA . PRO A 1 85 ? -13.597 2.051 7.587 1.00 79.25 85 PRO A CA 1
ATOM 697 C C . PRO A 1 85 ? -14.663 2.433 6.551 1.00 79.25 85 PRO A C 1
ATOM 699 O O . PRO A 1 85 ? -14.526 3.423 5.820 1.00 79.25 85 PRO A O 1
ATOM 702 N N . GLU A 1 86 ? -15.721 1.633 6.470 1.00 85.88 86 GLU A N 1
ATOM 703 C CA . GLU A 1 86 ? -16.940 2.026 5.767 1.00 85.88 86 GLU A CA 1
ATOM 704 C C . GLU A 1 86 ? -17.656 3.123 6.547 1.00 85.88 86 GLU A C 1
ATOM 706 O O . GLU A 1 86 ? -17.555 3.202 7.773 1.00 85.88 86 GLU A O 1
ATOM 711 N N . LEU A 1 87 ? -18.347 3.997 5.823 1.00 86.94 87 LEU A N 1
ATOM 712 C CA . LEU A 1 87 ? -19.025 5.138 6.414 1.00 86.94 87 LEU A CA 1
ATOM 713 C C . LEU A 1 87 ? -20.532 4.967 6.240 1.00 86.94 87 LEU A C 1
ATOM 715 O O . LEU A 1 87 ? -20.997 4.582 5.165 1.00 86.94 87 LEU A O 1
ATOM 719 N N . ARG A 1 88 ? -21.295 5.251 7.298 1.00 87.25 88 ARG A N 1
ATOM 720 C CA . ARG A 1 88 ? -22.757 5.123 7.277 1.00 87.25 88 ARG A CA 1
ATOM 721 C C . ARG A 1 88 ? -23.390 6.363 6.641 1.00 87.25 88 ARG A C 1
ATOM 723 O O . ARG A 1 88 ? -22.893 7.481 6.786 1.00 87.25 88 ARG A O 1
ATOM 730 N N . ILE A 1 89 ? -24.506 6.172 5.942 1.00 90.19 89 ILE A N 1
ATOM 731 C CA . ILE A 1 89 ? -25.319 7.283 5.431 1.00 90.19 89 ILE A CA 1
ATOM 732 C C . ILE A 1 89 ? -25.823 8.105 6.628 1.00 90.19 89 ILE A C 1
ATOM 734 O O . ILE A 1 89 ? -26.202 7.544 7.651 1.00 90.19 89 ILE A O 1
ATOM 738 N N . GLY A 1 90 ? -25.760 9.432 6.531 1.00 85.81 90 GLY A N 1
ATOM 739 C CA . GLY A 1 90 ? -26.074 10.362 7.620 1.00 85.81 90 GLY A CA 1
ATOM 740 C C . GLY A 1 90 ? -24.907 10.670 8.567 1.00 85.81 90 GLY A C 1
ATOM 741 O O . GLY A 1 90 ? -24.997 11.615 9.347 1.00 85.81 90 GLY A O 1
ATOM 742 N N . GLN A 1 91 ? -23.782 9.948 8.485 1.00 86.19 91 GLN A N 1
ATOM 743 C CA . GLN A 1 91 ? -22.647 10.162 9.386 1.00 86.19 91 GLN A CA 1
ATOM 744 C C . GLN A 1 91 ? -21.992 11.541 9.164 1.00 86.19 91 GLN A C 1
ATOM 746 O O . GLN A 1 91 ? -21.724 11.910 8.010 1.00 86.19 91 GLN A O 1
ATOM 751 N N . PRO A 1 92 ? -21.670 12.295 10.238 1.00 89.12 92 PRO A N 1
ATOM 752 C CA . PRO A 1 92 ? -20.917 13.533 10.122 1.00 89.12 92 PRO A CA 1
ATOM 753 C C . PRO A 1 92 ? -19.471 13.223 9.737 1.00 89.12 92 PRO A C 1
ATOM 755 O O . PRO A 1 92 ? -18.751 12.462 10.391 1.00 89.12 92 PRO A O 1
ATOM 758 N N . VAL A 1 93 ? -19.022 13.847 8.659 1.00 90.69 93 VAL A N 1
ATOM 759 C CA . VAL A 1 93 ? -17.696 13.640 8.088 1.00 90.69 93 VAL A CA 1
ATOM 760 C C . VAL A 1 93 ? -17.037 14.970 7.780 1.00 90.69 93 VAL A C 1
ATOM 762 O O . VAL A 1 93 ? -17.695 15.971 7.510 1.00 90.69 93 VAL A O 1
ATOM 765 N N . VAL A 1 94 ? -15.713 14.997 7.813 1.00 90.06 94 VAL A N 1
ATOM 766 C CA . VAL A 1 94 ? -14.937 16.071 7.202 1.00 90.06 94 VAL A CA 1
ATOM 767 C C . VAL A 1 94 ? -14.428 15.598 5.852 1.00 90.06 94 VAL A C 1
ATOM 769 O O . VAL A 1 94 ? -14.000 14.455 5.705 1.00 90.06 94 VAL A O 1
ATOM 772 N N . LYS A 1 95 ? -14.464 16.474 4.853 1.00 86.06 95 LYS A N 1
ATOM 773 C CA . LYS A 1 95 ? -13.969 16.174 3.510 1.00 86.06 95 LYS A CA 1
ATOM 774 C C . LYS A 1 95 ? -12.988 17.228 3.036 1.00 86.06 95 LYS A C 1
ATOM 776 O O . LYS A 1 95 ? -13.126 18.400 3.379 1.00 86.06 95 LYS A O 1
ATOM 781 N N . GLN A 1 96 ? -12.062 16.822 2.182 1.00 87.06 96 GLN A N 1
ATOM 782 C CA . GLN A 1 96 ? -11.194 17.751 1.471 1.00 87.06 96 GLN A CA 1
ATOM 783 C C . GLN A 1 96 ? -11.882 18.209 0.174 1.00 87.06 96 GLN A C 1
ATOM 785 O O . GLN A 1 96 ? -12.270 17.389 -0.665 1.00 87.06 96 GLN A O 1
ATOM 790 N N . LEU A 1 97 ? -12.096 19.521 0.018 1.00 75.75 97 LEU A N 1
ATOM 791 C CA . LEU A 1 97 ? -12.786 20.063 -1.162 1.00 75.75 97 LEU A CA 1
ATOM 792 C C . LEU A 1 97 ? -11.912 19.981 -2.417 1.00 75.75 97 LEU A C 1
ATOM 794 O O . LEU A 1 97 ? -12.404 19.531 -3.454 1.00 75.75 97 LEU A O 1
ATOM 798 N N . TYR A 1 98 ? -10.633 20.339 -2.298 1.00 80.44 98 TYR A N 1
ATOM 799 C CA . TYR A 1 98 ? -9.687 20.386 -3.411 1.00 80.44 98 TYR A CA 1
ATOM 800 C C . TYR A 1 98 ? -8.377 19.671 -3.047 1.00 80.44 98 TYR A C 1
ATOM 802 O O . TYR A 1 98 ? -7.433 20.329 -2.617 1.00 80.44 98 TYR A O 1
ATOM 810 N N . PRO A 1 99 ? -8.300 18.335 -3.191 1.00 73.25 99 PRO A N 1
ATOM 811 C CA . PRO A 1 99 ? -7.144 17.560 -2.740 1.00 73.25 99 PRO A CA 1
ATOM 812 C C . PRO A 1 99 ? -5.816 17.982 -3.379 1.00 73.25 99 PRO A C 1
ATOM 814 O O . PRO A 1 99 ? -4.794 17.974 -2.703 1.00 73.25 99 PRO A O 1
ATOM 817 N N . GLU A 1 100 ? -5.860 18.432 -4.633 1.00 72.12 100 GLU A N 1
ATOM 818 C CA . GLU A 1 100 ? -4.678 18.835 -5.404 1.00 72.12 100 GLU A CA 1
ATOM 819 C C . GLU A 1 100 ? -4.183 20.258 -5.098 1.00 72.12 100 GLU A C 1
ATOM 821 O O . GLU A 1 100 ? -3.036 20.582 -5.389 1.00 72.12 100 GLU A O 1
ATOM 826 N N . SER A 1 101 ? -5.027 21.134 -4.536 1.00 73.31 101 SER A N 1
ATOM 827 C CA . SER A 1 101 ? -4.692 22.558 -4.366 1.00 73.31 101 SER A CA 1
ATOM 828 C C . SER A 1 101 ? -4.762 23.065 -2.928 1.00 73.31 101 SER A C 1
ATOM 830 O O . SER A 1 101 ? -4.073 24.028 -2.597 1.00 73.31 101 SER A O 1
ATOM 832 N N . ASN A 1 102 ? -5.569 22.454 -2.051 1.00 73.31 102 ASN A N 1
ATOM 833 C CA . ASN A 1 102 ? -5.708 22.900 -0.667 1.00 73.31 102 ASN A CA 1
ATOM 834 C C . ASN A 1 102 ? -6.072 21.757 0.307 1.00 73.31 102 ASN A C 1
ATOM 836 O O . ASN A 1 102 ? -7.009 20.985 0.099 1.00 73.31 102 ASN A O 1
ATOM 840 N N . THR A 1 103 ? -5.383 21.709 1.449 1.00 80.19 103 THR A N 1
ATOM 841 C CA . THR A 1 103 ? -5.608 20.775 2.571 1.00 80.19 103 THR A CA 1
ATOM 842 C C . THR A 1 103 ? -6.641 21.286 3.583 1.00 80.19 103 THR A C 1
ATOM 844 O O . THR A 1 103 ? -6.526 21.067 4.788 1.00 80.19 103 THR A O 1
ATOM 847 N N . THR A 1 104 ? -7.676 21.986 3.120 1.00 85.19 104 THR A N 1
ATOM 848 C CA . THR A 1 104 ? -8.782 22.424 3.980 1.00 85.19 104 THR A CA 1
ATOM 849 C C . THR A 1 104 ? -9.825 21.321 4.108 1.00 85.19 104 THR A C 1
ATOM 851 O O . THR A 1 104 ? -10.353 20.802 3.123 1.00 85.19 104 THR A O 1
ATOM 854 N N . TRP A 1 105 ? -10.123 20.969 5.358 1.00 89.06 105 TRP A N 1
ATOM 855 C CA . TRP A 1 105 ? -11.117 19.966 5.718 1.00 89.06 105 TRP A CA 1
ATOM 856 C C . TRP A 1 105 ? -12.425 20.659 6.092 1.00 89.06 105 TRP A C 1
ATOM 858 O O . TRP A 1 105 ? -12.485 21.410 7.064 1.00 89.06 105 TRP A O 1
ATOM 868 N N . THR A 1 106 ? -13.484 20.413 5.326 1.00 89.00 106 THR A N 1
ATOM 869 C CA . THR A 1 106 ? -14.804 21.011 5.547 1.00 89.00 106 THR A CA 1
ATOM 870 C C . THR A 1 106 ? -15.765 19.979 6.116 1.00 89.00 106 THR A C 1
ATOM 872 O O . THR A 1 106 ? -15.838 18.854 5.623 1.00 89.00 106 THR A O 1
ATOM 875 N N . LYS A 1 107 ? -16.511 20.364 7.154 1.00 91.12 107 LYS A N 1
ATOM 876 C CA . LYS A 1 107 ? -17.524 19.518 7.796 1.00 91.12 107 LYS A CA 1
ATOM 877 C C . LYS A 1 107 ? -18.742 19.347 6.888 1.00 91.12 107 LYS A C 1
ATOM 879 O O . LYS A 1 107 ? -19.165 20.297 6.235 1.00 91.12 107 LYS A O 1
ATOM 884 N N . GLY A 1 108 ? -19.304 18.148 6.879 1.00 91.38 108 GLY A N 1
ATOM 885 C CA . GLY A 1 108 ? -20.487 17.771 6.119 1.00 91.38 108 GLY A CA 1
ATOM 886 C C . GLY A 1 108 ? -21.062 16.446 6.606 1.00 91.38 108 GLY A C 1
ATOM 887 O O . GLY A 1 108 ? -20.668 15.933 7.653 1.00 91.38 108 GLY A O 1
ATOM 888 N N . TYR A 1 109 ? -21.983 15.886 5.832 1.00 92.88 109 TYR A N 1
ATOM 889 C CA . TYR A 1 109 ? -22.618 14.600 6.118 1.00 92.88 109 TYR A CA 1
ATOM 890 C C . TYR A 1 109 ? -22.727 13.748 4.858 1.00 92.88 109 TYR A C 1
ATOM 892 O O . TYR A 1 109 ? -22.803 14.269 3.740 1.00 92.88 109 TYR A O 1
ATOM 900 N N . ILE A 1 110 ? -22.714 12.430 5.032 1.00 92.81 110 ILE A N 1
ATOM 901 C CA . ILE A 1 110 ? -22.881 11.485 3.925 1.00 92.81 110 ILE A CA 1
ATOM 902 C C . ILE A 1 110 ? -24.356 11.390 3.559 1.00 92.81 110 ILE A C 1
ATOM 904 O O . ILE A 1 110 ? -25.201 11.188 4.423 1.00 92.81 110 ILE A O 1
ATOM 908 N N . VAL A 1 111 ? -24.654 11.511 2.272 1.00 93.31 111 VAL A N 1
ATOM 909 C CA . VAL A 1 111 ? -26.012 11.383 1.728 1.00 93.31 111 VAL A CA 1
ATOM 910 C C . VAL A 1 111 ? -26.231 10.003 1.133 1.00 93.31 111 VAL A C 1
ATOM 912 O O . VAL A 1 111 ? -27.287 9.417 1.316 1.00 93.31 111 VAL A O 1
ATOM 915 N N . GLU A 1 112 ? -25.243 9.492 0.406 1.00 91.38 112 GLU A N 1
ATOM 916 C CA . GLU A 1 112 ? -25.409 8.282 -0.392 1.00 91.38 112 GLU A CA 1
ATOM 917 C C . GLU A 1 112 ? -24.053 7.617 -0.637 1.00 91.38 112 GLU A C 1
ATOM 919 O O . GLU A 1 112 ? -23.021 8.296 -0.727 1.00 91.38 112 GLU A O 1
ATOM 924 N N . LYS A 1 113 ? -24.061 6.289 -0.755 1.00 92.94 113 LYS A N 1
ATOM 925 C CA . LYS A 1 113 ? -22.919 5.493 -1.208 1.00 92.94 113 LYS A CA 1
ATOM 926 C C . LYS A 1 113 ? -23.060 5.281 -2.719 1.00 92.94 113 LYS A C 1
ATOM 928 O O . LYS A 1 113 ? -24.055 4.721 -3.154 1.00 92.94 113 LYS A O 1
ATOM 933 N N . THR A 1 114 ? -22.082 5.739 -3.502 1.00 92.12 114 THR A N 1
ATOM 934 C CA . THR A 1 114 ? -22.071 5.539 -4.964 1.00 92.12 114 THR A CA 1
ATOM 935 C C . THR A 1 114 ? -21.389 4.223 -5.320 1.00 92.12 114 THR A C 1
ATOM 937 O O . THR A 1 114 ? -21.970 3.395 -6.004 1.00 92.12 114 THR A O 1
ATOM 940 N N . ASP A 1 115 ? -20.172 4.031 -4.808 1.00 88.88 115 ASP A N 1
ATOM 941 C CA . ASP A 1 115 ? -19.343 2.843 -5.030 1.00 88.88 115 ASP A CA 1
ATOM 942 C C . ASP A 1 115 ? -18.831 2.333 -3.674 1.00 88.88 115 ASP A C 1
ATOM 944 O O . ASP A 1 115 ? -18.977 3.005 -2.649 1.00 88.88 115 ASP A O 1
ATOM 948 N N . ASP A 1 116 ? -18.121 1.205 -3.646 1.00 84.06 116 ASP A N 1
ATOM 949 C CA . ASP A 1 116 ? -17.491 0.696 -2.414 1.00 84.06 116 ASP A CA 1
ATOM 950 C C . ASP A 1 116 ? -16.489 1.670 -1.786 1.00 84.06 116 ASP A C 1
ATOM 952 O O . ASP A 1 116 ? -16.335 1.742 -0.562 1.00 84.06 116 ASP A O 1
ATOM 956 N N . SER A 1 117 ? -15.854 2.489 -2.623 1.00 83.75 117 SER A N 1
ATOM 957 C CA . SER A 1 117 ? -14.846 3.461 -2.215 1.00 83.75 117 SER A CA 1
ATOM 958 C C . SER A 1 117 ? -15.302 4.918 -2.317 1.00 83.75 117 SER A C 1
ATOM 960 O O . SER A 1 117 ? -14.532 5.794 -1.922 1.00 83.75 117 SER A O 1
ATOM 962 N N . SER A 1 118 ? -16.514 5.211 -2.806 1.00 90.56 118 SER A N 1
ATOM 963 C CA . SER A 1 118 ? -16.952 6.582 -3.119 1.00 90.56 118 SER A CA 1
ATOM 964 C C . SER A 1 118 ? -18.329 6.923 -2.556 1.00 90.56 118 SER A C 1
ATOM 966 O O . SER A 1 118 ? -19.282 6.159 -2.688 1.00 90.56 118 SER A O 1
ATOM 968 N N . TYR A 1 119 ? -18.436 8.122 -1.982 1.00 93.50 119 TYR A N 1
ATOM 969 C CA . TYR A 1 119 ? -19.625 8.618 -1.292 1.00 93.50 119 TYR A CA 1
ATOM 970 C C . TYR A 1 119 ? -20.009 10.012 -1.788 1.00 93.50 119 TYR A C 1
ATOM 972 O O . TYR A 1 119 ? -19.158 10.808 -2.202 1.00 93.50 119 TYR A O 1
ATOM 980 N N . ILE A 1 120 ? -21.296 10.332 -1.690 1.00 93.75 120 ILE A N 1
ATOM 981 C CA . ILE A 1 120 ? -21.821 11.681 -1.885 1.00 93.75 120 ILE A CA 1
ATOM 982 C C . ILE A 1 120 ? -21.876 12.373 -0.526 1.00 93.75 120 ILE A C 1
ATOM 984 O O . ILE A 1 120 ? -22.598 11.947 0.373 1.00 93.75 120 ILE A O 1
ATOM 988 N N . VAL A 1 121 ? -21.126 13.464 -0.382 1.00 93.25 121 VAL A N 1
ATOM 989 C CA . VAL A 1 121 ? -21.063 14.262 0.847 1.00 93.25 121 VAL A CA 1
ATOM 990 C C . VAL A 1 121 ? -21.717 15.618 0.621 1.00 93.25 121 VAL A C 1
ATOM 992 O O . VAL A 1 121 ? -21.280 16.385 -0.248 1.00 93.25 121 VAL A O 1
ATOM 995 N N . ASN A 1 122 ? -22.710 15.941 1.446 1.00 92.94 122 ASN A N 1
ATOM 996 C CA . ASN A 1 122 ? -23.331 17.255 1.481 1.00 92.94 122 ASN A CA 1
ATOM 997 C C . ASN A 1 122 ? -22.537 18.190 2.392 1.00 92.94 122 ASN A C 1
ATOM 999 O O . ASN A 1 122 ? -22.237 17.866 3.541 1.00 92.94 122 ASN A O 1
ATOM 1003 N N . VAL A 1 123 ? -22.174 19.347 1.851 1.00 90.56 123 VAL A N 1
ATOM 1004 C CA . VAL A 1 123 ? -21.585 20.455 2.596 1.00 90.56 123 VAL A CA 1
ATOM 1005 C C . VAL A 1 123 ? -22.373 21.703 2.244 1.00 90.56 123 VAL A C 1
ATOM 1007 O O . VAL A 1 123 ? -22.400 22.099 1.081 1.00 90.56 123 VAL A O 1
ATOM 1010 N N . ASN A 1 124 ? -22.995 22.318 3.250 1.00 87.50 124 ASN A N 1
ATOM 1011 C CA . ASN A 1 124 ? -23.738 23.574 3.122 1.00 87.50 124 ASN A CA 1
ATOM 1012 C C . ASN A 1 124 ? -24.783 23.563 1.985 1.00 87.50 124 ASN A C 1
ATOM 1014 O O . ASN A 1 124 ? -24.929 24.548 1.270 1.00 87.50 124 ASN A O 1
ATOM 1018 N N . GLY A 1 125 ? -25.470 22.434 1.776 1.00 88.50 125 GLY A N 1
ATOM 1019 C CA . GLY A 1 125 ? -26.494 22.269 0.734 1.00 88.50 125 GLY A CA 1
ATOM 1020 C C . GLY A 1 125 ? -25.962 21.764 -0.611 1.00 88.50 125 GLY A C 1
ATOM 1021 O O . GLY A 1 125 ? -26.741 21.290 -1.433 1.00 88.50 125 GLY A O 1
ATOM 1022 N N . ASN A 1 126 ? -24.645 21.779 -0.820 1.00 91.44 126 ASN A N 1
ATOM 1023 C CA . ASN A 1 126 ? -24.018 21.318 -2.053 1.00 91.44 126 ASN A CA 1
ATOM 1024 C C . ASN A 1 126 ? -23.558 19.861 -1.927 1.00 91.44 126 ASN A C 1
ATOM 1026 O O . ASN A 1 126 ? -22.860 19.485 -0.978 1.00 91.44 126 ASN A O 1
ATOM 1030 N N . LYS A 1 127 ? -23.914 19.034 -2.914 1.00 93.38 127 LYS A N 1
ATOM 1031 C CA . LYS A 1 127 ? -23.548 17.612 -2.981 1.00 93.38 127 LYS A CA 1
ATOM 1032 C C . LYS A 1 127 ? -22.249 17.426 -3.759 1.00 93.38 127 LYS A C 1
ATOM 1034 O O . LYS A 1 127 ? -22.089 17.968 -4.846 1.00 93.38 127 LYS A O 1
ATOM 1039 N N . TYR A 1 128 ? -21.333 16.625 -3.219 1.00 91.94 128 TYR A N 1
ATOM 1040 C CA . TYR A 1 128 ? -20.052 16.341 -3.864 1.00 91.94 128 TYR A CA 1
ATOM 1041 C C . TYR A 1 128 ? -19.725 14.858 -3.786 1.00 91.94 128 TYR A C 1
ATOM 1043 O O . TYR A 1 128 ? -19.752 14.284 -2.700 1.00 91.94 128 TYR A O 1
ATOM 1051 N N . ARG A 1 129 ? -19.324 14.269 -4.912 1.00 92.81 129 ARG A N 1
ATOM 1052 C CA . ARG A 1 129 ? -18.771 12.912 -4.953 1.00 92.81 129 ARG A CA 1
ATOM 1053 C C . ARG A 1 129 ? -17.316 12.924 -4.487 1.00 92.81 129 ARG A C 1
ATOM 1055 O O . ARG A 1 129 ? -16.501 13.685 -5.022 1.00 92.81 129 ARG A O 1
ATOM 1062 N N . ARG A 1 130 ? -16.977 12.102 -3.494 1.00 90.00 130 ARG A N 1
ATOM 1063 C CA . ARG A 1 130 ? -15.617 11.986 -2.953 1.00 90.00 130 ARG A CA 1
ATOM 1064 C C . ARG A 1 130 ? -15.279 10.545 -2.580 1.00 90.00 130 ARG A C 1
ATOM 1066 O O . ARG A 1 130 ? -16.114 9.805 -2.069 1.00 90.00 130 ARG A O 1
ATOM 1073 N N . SER A 1 131 ? -14.029 10.173 -2.831 1.00 89.38 131 SER A N 1
ATOM 1074 C CA . SER A 1 131 ? -13.475 8.876 -2.443 1.00 89.38 131 SER A CA 1
ATOM 1075 C C . SER A 1 131 ? -13.172 8.830 -0.944 1.00 89.38 131 SER A C 1
ATOM 1077 O O . SER A 1 131 ? -12.843 9.859 -0.351 1.00 89.38 131 SER A O 1
ATOM 1079 N N . ARG A 1 132 ? -13.204 7.632 -0.348 1.00 86.56 132 ARG A N 1
ATOM 1080 C CA . ARG A 1 132 ? -12.946 7.362 1.080 1.00 86.56 132 ARG A CA 1
ATOM 1081 C C . ARG A 1 132 ? -11.631 7.955 1.583 1.00 86.56 132 ARG A C 1
ATOM 1083 O O . ARG A 1 132 ? -11.568 8.380 2.723 1.00 86.56 132 ARG A O 1
ATOM 1090 N N . ILE A 1 133 ? -10.610 8.055 0.731 1.00 86.06 133 ILE A N 1
ATOM 1091 C CA . ILE A 1 133 ? -9.304 8.652 1.071 1.00 86.06 133 ILE A CA 1
ATOM 1092 C C . ILE A 1 133 ? -9.432 10.146 1.434 1.00 86.06 133 ILE A C 1
ATOM 1094 O O . ILE A 1 133 ? -8.710 10.646 2.296 1.00 86.06 133 ILE A O 1
ATOM 1098 N N . HIS A 1 134 ? -10.384 10.852 0.818 1.00 87.44 134 HIS A N 1
ATOM 1099 C CA . HIS A 1 134 ? -10.610 12.293 0.990 1.00 87.44 134 HIS A CA 1
ATOM 1100 C C . HIS A 1 134 ? -11.759 12.617 1.954 1.00 87.44 134 HIS A C 1
ATOM 1102 O O . HIS A 1 134 ? -12.206 13.765 2.025 1.00 87.44 134 HIS A O 1
ATOM 1108 N N . ILE A 1 135 ? -12.258 11.613 2.676 1.00 88.56 135 ILE A N 1
ATOM 1109 C CA . ILE A 1 135 ? -13.324 11.738 3.666 1.00 88.56 135 ILE A CA 1
ATOM 1110 C C . ILE A 1 135 ? -12.799 11.151 4.973 1.00 88.56 135 ILE A C 1
ATOM 1112 O O . ILE A 1 135 ? -12.225 10.067 4.993 1.00 88.56 135 ILE A O 1
ATOM 1116 N N . ARG A 1 136 ? -12.996 11.850 6.086 1.00 87.00 136 ARG A N 1
ATOM 1117 C CA . ARG A 1 136 ? -12.700 11.318 7.416 1.00 87.00 136 ARG A CA 1
ATOM 1118 C C . ARG A 1 136 ? -13.941 11.428 8.289 1.00 87.00 136 ARG A C 1
ATOM 1120 O O . ARG A 1 136 ? -14.656 12.425 8.181 1.00 87.00 136 ARG A O 1
ATOM 1127 N N . PRO A 1 137 ? -14.202 10.450 9.167 1.00 84.81 137 PRO A N 1
ATOM 1128 C CA . PRO A 1 137 ? -15.235 10.608 10.175 1.00 84.81 137 PRO A CA 1
ATOM 1129 C C . PRO A 1 137 ? -14.908 11.841 11.018 1.00 84.81 137 PRO A C 1
ATOM 1131 O O . PRO A 1 137 ? -13.796 11.981 11.532 1.00 84.81 137 PRO A O 1
ATOM 1134 N N . ASN A 1 138 ? -15.864 12.761 11.126 1.00 77.69 138 ASN A N 1
ATOM 1135 C CA . ASN A 1 138 ? -15.750 13.886 12.037 1.00 77.69 138 ASN A CA 1
ATOM 1136 C C . ASN A 1 138 ? -16.089 13.340 13.426 1.00 77.69 138 ASN A C 1
ATOM 1138 O O . ASN A 1 138 ? -17.237 13.416 13.856 1.00 77.69 138 ASN A O 1
ATOM 1142 N N . LEU A 1 139 ? -15.113 12.697 14.075 1.00 62.84 139 LEU A N 1
ATOM 1143 C CA . LEU A 1 139 ? -15.230 12.219 15.452 1.00 62.84 139 LEU A CA 1
ATOM 1144 C C . LEU A 1 139 ? -15.342 13.432 16.385 1.00 62.84 139 LEU A C 1
ATOM 1146 O O . LEU A 1 139 ? -14.372 13.850 17.012 1.00 62.84 139 LEU A O 1
ATOM 1150 N N . LEU A 1 140 ? -16.534 14.015 16.474 1.00 52.88 140 LEU A N 1
ATOM 1151 C CA . LEU A 1 140 ? -16.955 14.655 17.712 1.00 52.88 140 LEU A CA 1
ATOM 1152 C C . LEU A 1 140 ? -17.066 13.550 18.777 1.00 5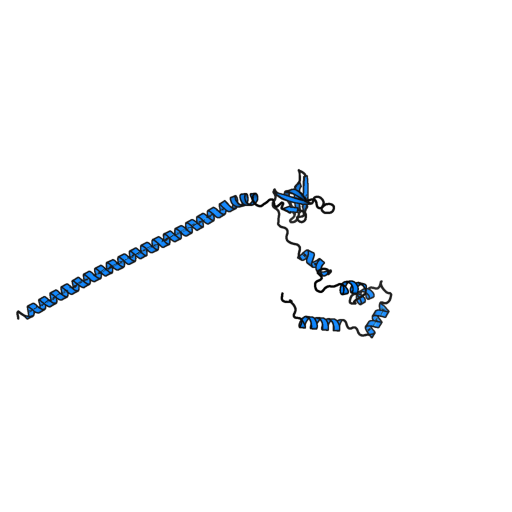2.88 140 LEU A C 1
ATOM 1154 O O . LEU A 1 140 ? -17.371 12.403 18.428 1.00 52.88 140 LEU A O 1
ATOM 1158 N N . PRO A 1 141 ? -16.710 13.842 20.044 1.00 45.06 141 PRO A N 1
ATOM 1159 C CA . PRO A 1 141 ? -16.506 12.824 21.063 1.00 45.06 141 PRO A CA 1
ATOM 1160 C C . PRO A 1 141 ? -17.738 11.934 21.159 1.00 45.06 141 PRO A C 1
ATOM 1162 O O . PRO A 1 141 ? -18.866 12.412 21.177 1.00 45.06 141 PRO A O 1
ATOM 1165 N N . SER A 1 142 ? -17.477 10.637 21.223 1.00 49.75 142 SER A N 1
ATOM 1166 C CA . SER A 1 142 ? -18.373 9.485 21.297 1.00 49.75 142 SER A CA 1
ATOM 1167 C C . SER A 1 142 ? -19.386 9.493 22.462 1.00 49.75 142 SER A C 1
ATOM 1169 O O . SER A 1 142 ? -19.534 8.474 23.132 1.00 49.75 142 SER A O 1
ATOM 1171 N N . LYS A 1 143 ? -20.026 10.621 22.779 1.00 52.16 143 LYS A N 1
ATOM 1172 C CA . LYS A 1 143 ? -21.114 10.704 23.759 1.00 52.16 143 LYS A CA 1
ATOM 1173 C C . LYS A 1 143 ? -22.460 10.403 23.103 1.00 52.16 143 LYS A C 1
ATOM 1175 O O . LYS A 1 143 ? -23.141 9.513 23.581 1.00 52.16 143 LYS A O 1
ATOM 1180 N N . GLU A 1 144 ? -22.755 10.986 21.945 1.00 53.75 144 GLU A N 1
ATOM 1181 C CA . GLU A 1 144 ? -24.084 10.845 21.318 1.00 53.75 144 GLU A CA 1
ATOM 1182 C C . GLU A 1 144 ? -24.253 9.524 20.535 1.00 53.75 144 GLU A C 1
ATOM 1184 O O . GLU A 1 144 ? -25.293 8.879 20.616 1.00 53.75 144 GLU A O 1
ATOM 1189 N N . ILE A 1 145 ? -23.204 9.020 19.866 1.00 51.12 145 ILE A N 1
ATOM 1190 C CA . ILE A 1 145 ? -23.270 7.720 19.151 1.00 51.12 145 ILE A CA 1
ATOM 1191 C C . ILE A 1 145 ? -23.336 6.541 20.140 1.00 51.12 145 ILE A C 1
ATOM 1193 O O . ILE A 1 145 ? -23.925 5.505 19.846 1.00 51.12 145 ILE A O 1
ATOM 1197 N N . LYS A 1 146 ? -22.803 6.716 21.358 1.00 52.19 146 LYS A N 1
ATOM 1198 C CA . LYS A 1 146 ? -22.955 5.731 22.435 1.00 52.19 146 LYS A CA 1
ATOM 1199 C C . LYS A 1 146 ? -24.347 5.737 23.055 1.00 52.19 146 LYS A C 1
ATOM 1201 O O . LYS A 1 146 ? -24.604 4.825 23.818 1.00 52.19 146 LYS A O 1
ATOM 1206 N N . GLU A 1 147 ? -25.200 6.724 22.808 1.00 54.97 147 GLU A N 1
ATOM 1207 C CA . GLU A 1 147 ? -26.552 6.765 23.381 1.00 54.97 147 GLU A CA 1
ATOM 1208 C C . GLU A 1 147 ? -27.560 6.088 22.445 1.00 54.97 147 GLU A C 1
ATOM 1210 O O . GLU A 1 147 ? -28.327 5.253 22.905 1.00 54.97 147 GLU A O 1
ATOM 1215 N N . GLN A 1 148 ? -27.447 6.276 21.128 1.00 49.06 148 GLN A N 1
ATOM 1216 C CA . GLN A 1 148 ? -28.334 5.606 20.165 1.00 49.06 148 GLN A CA 1
ATOM 1217 C C . GLN A 1 148 ? -27.997 4.118 19.961 1.00 49.06 148 GLN A C 1
ATOM 1219 O O . GLN A 1 148 ? -28.899 3.289 19.892 1.00 49.06 148 GLN A O 1
ATOM 1224 N N . GLU A 1 149 ? -26.713 3.732 19.975 1.00 51.53 149 GLU A N 1
ATOM 1225 C CA . GLU A 1 149 ? -26.346 2.305 19.993 1.00 51.53 149 GLU A CA 1
ATOM 1226 C C . GLU A 1 149 ? -26.571 1.667 21.381 1.00 51.53 149 GLU A C 1
ATOM 1228 O O . GLU A 1 149 ? -26.712 0.452 21.466 1.00 51.53 149 GLU A O 1
ATOM 1233 N N . LYS A 1 150 ? -26.674 2.448 22.473 1.00 52.00 150 LYS A N 1
ATOM 1234 C CA . LYS A 1 150 ? -27.101 1.929 23.790 1.00 52.00 150 LYS A CA 1
ATOM 1235 C C . LYS A 1 150 ? -28.601 1.682 23.884 1.00 52.00 150 LYS A C 1
ATOM 1237 O O . LYS A 1 150 ? -28.973 0.853 24.699 1.00 52.00 150 LYS A O 1
ATOM 1242 N N . GLU A 1 151 ? -29.440 2.356 23.105 1.00 54.25 151 GLU A N 1
ATOM 1243 C CA . GLU A 1 151 ? -30.888 2.114 23.133 1.00 54.25 151 GLU A CA 1
ATOM 1244 C C . GLU A 1 151 ? -31.271 0.867 22.314 1.00 54.25 151 GLU A C 1
ATOM 1246 O O . GLU A 1 151 ? -32.019 0.025 22.810 1.00 54.25 151 GLU A 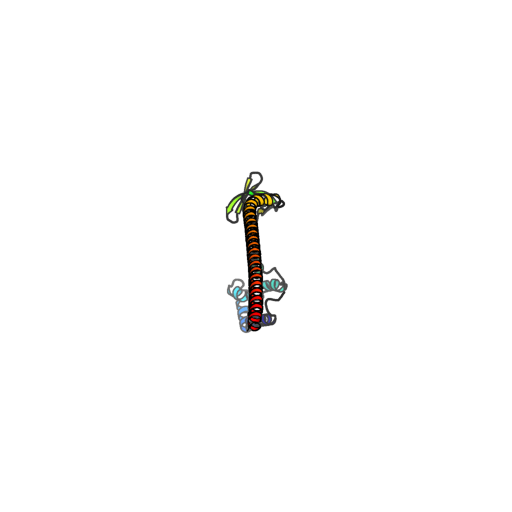O 1
ATOM 1251 N N . GLU A 1 152 ? -30.671 0.641 21.137 1.00 47.72 152 GLU A N 1
ATOM 1252 C CA . GLU A 1 152 ? -30.948 -0.576 20.347 1.00 47.72 152 GLU A CA 1
ATOM 1253 C C . GLU A 1 152 ? -30.210 -1.826 20.869 1.00 47.72 152 GLU A C 1
ATOM 1255 O O . GLU A 1 152 ? -30.789 -2.911 20.934 1.00 47.72 152 GLU A O 1
ATOM 1260 N N . VAL A 1 153 ? -28.957 -1.698 21.330 1.00 47.44 153 VAL A N 1
ATOM 1261 C CA . VAL A 1 153 ? -28.226 -2.810 21.977 1.00 47.44 153 VAL A CA 1
ATOM 1262 C C . VAL A 1 153 ? -28.633 -2.963 23.451 1.00 47.44 153 VAL A C 1
ATOM 1264 O O . VAL A 1 153 ? -28.443 -4.030 24.032 1.00 47.44 153 VAL A O 1
ATOM 1267 N N . GLY A 1 154 ? -29.234 -1.934 24.057 1.00 42.75 154 GLY A N 1
ATOM 1268 C CA . GLY A 1 154 ? -29.847 -1.987 25.388 1.00 42.75 154 GLY A CA 1
ATOM 1269 C C . GLY A 1 154 ? -31.086 -2.870 25.413 1.00 42.75 154 GLY A C 1
ATOM 1270 O O . GLY A 1 154 ? -31.178 -3.729 26.280 1.00 42.75 154 GLY A O 1
ATOM 1271 N N . SER A 1 155 ? -31.950 -2.779 24.397 1.00 38.25 155 SER A N 1
ATOM 1272 C CA . SER A 1 155 ? -33.114 -3.666 24.272 1.00 38.25 155 SER A CA 1
ATOM 1273 C C . SER A 1 155 ? -32.720 -5.139 24.075 1.00 38.25 155 SER A C 1
ATOM 1275 O O . SER A 1 155 ? -33.307 -6.008 24.714 1.00 38.25 155 SER A O 1
ATOM 1277 N N . MET A 1 156 ? -31.684 -5.442 23.280 1.00 41.88 156 MET A N 1
ATOM 1278 C CA . MET A 1 156 ? -31.240 -6.835 23.078 1.00 41.88 156 MET A CA 1
ATOM 1279 C C . MET A 1 156 ? -30.347 -7.385 24.209 1.00 41.88 156 MET A C 1
ATOM 1281 O O . MET A 1 156 ? -30.268 -8.601 24.386 1.00 41.88 156 MET A O 1
ATOM 1285 N N . ASN A 1 157 ? -29.673 -6.536 24.997 1.00 47.62 157 ASN A N 1
ATOM 1286 C CA . ASN A 1 157 ? -28.855 -6.982 26.135 1.00 47.62 157 ASN A CA 1
ATOM 1287 C C . ASN A 1 157 ? -29.602 -6.988 27.472 1.00 47.62 157 ASN A C 1
ATOM 1289 O O . ASN A 1 157 ? -29.194 -7.739 28.357 1.00 47.62 157 ASN A O 1
ATOM 1293 N N . GLU A 1 158 ? -30.666 -6.202 27.646 1.00 50.09 158 GLU A N 1
ATOM 1294 C CA . GLU A 1 158 ? -31.540 -6.323 28.818 1.00 50.09 158 GLU A CA 1
ATOM 1295 C C . GLU A 1 158 ? -32.393 -7.581 28.738 1.00 50.09 158 GLU A C 1
ATOM 1297 O O . GLU A 1 158 ? -32.443 -8.294 29.730 1.00 50.09 158 GLU A O 1
ATOM 1302 N N . GLU A 1 159 ? -32.927 -7.961 27.573 1.00 49.81 159 GLU A N 1
ATOM 1303 C CA . GLU A 1 159 ? -33.597 -9.262 27.431 1.00 49.81 159 GLU A CA 1
ATOM 1304 C C . GLU A 1 159 ? -32.639 -10.430 27.707 1.00 49.81 159 GLU A C 1
ATOM 1306 O O . GLU A 1 159 ? -32.972 -11.322 28.483 1.00 49.81 159 GLU A O 1
ATOM 1311 N N . ASN A 1 160 ? -31.408 -10.397 27.184 1.00 50.47 160 ASN A N 1
ATOM 1312 C CA . ASN A 1 160 ? -30.429 -11.457 27.446 1.00 50.47 160 ASN A CA 1
ATOM 1313 C C . ASN A 1 160 ? -29.920 -11.474 28.899 1.00 50.47 160 ASN A C 1
ATOM 1315 O O . ASN A 1 160 ? -29.760 -12.554 29.464 1.00 50.47 160 ASN A O 1
ATOM 1319 N N . LYS A 1 161 ? -29.736 -10.317 29.556 1.00 51.75 161 LYS A N 1
ATOM 1320 C CA . LYS A 1 161 ? -29.425 -10.264 30.999 1.00 51.75 161 LYS A CA 1
ATOM 1321 C C . LYS A 1 161 ? -30.600 -10.691 31.869 1.00 51.75 161 LYS A C 1
ATOM 1323 O O . LYS A 1 161 ? -30.373 -11.331 32.891 1.00 51.75 161 LYS A O 1
ATOM 1328 N N . GLN A 1 162 ? -31.835 -10.355 31.495 1.00 54.50 162 GLN A N 1
ATOM 1329 C CA . GLN A 1 162 ? -33.027 -10.793 32.218 1.00 54.50 162 GLN A CA 1
ATOM 1330 C C . GLN A 1 162 ? -33.181 -12.311 32.093 1.00 54.50 162 GLN A C 1
ATOM 1332 O O . GLN A 1 162 ? -33.467 -12.977 33.082 1.00 54.50 162 GLN A O 1
ATOM 1337 N N . VAL A 1 163 ? -32.936 -12.873 30.904 1.00 56.81 163 VAL A N 1
ATOM 1338 C CA . VAL A 1 163 ? -32.943 -14.323 30.663 1.00 56.81 163 VAL A CA 1
ATOM 1339 C C . VAL A 1 163 ? -31.838 -15.012 31.465 1.00 56.81 163 VAL A C 1
ATOM 1341 O O . VAL A 1 163 ? -32.125 -15.979 32.165 1.00 56.81 163 VAL A O 1
ATOM 1344 N N . GLU A 1 164 ? -30.613 -14.484 31.463 1.00 57.03 164 GLU A N 1
ATOM 1345 C CA . GLU A 1 164 ? -29.490 -15.062 32.210 1.00 57.03 164 GLU A CA 1
ATOM 1346 C C . GLU A 1 164 ? -29.691 -14.957 33.736 1.00 57.03 164 GLU A C 1
ATOM 1348 O O . GLU A 1 164 ? -29.440 -15.917 34.465 1.00 57.03 164 GLU A O 1
ATOM 1353 N N . PHE A 1 165 ? -30.236 -13.842 34.241 1.00 54.59 165 PHE A N 1
ATOM 1354 C CA . PHE A 1 165 ? -30.572 -13.680 35.661 1.00 54.59 165 PHE A CA 1
ATOM 1355 C C . PHE A 1 165 ? -31.719 -14.606 36.090 1.00 54.59 165 PHE A C 1
ATOM 1357 O O . PHE A 1 165 ? -31.628 -15.253 37.134 1.00 54.59 165 PHE A O 1
ATOM 1364 N N . ASN A 1 166 ? -32.759 -14.739 35.261 1.00 65.94 166 ASN A N 1
ATOM 1365 C CA . ASN A 1 166 ? -33.875 -15.652 35.512 1.00 65.94 166 ASN A CA 1
ATOM 1366 C C . ASN A 1 166 ? -33.425 -17.119 35.480 1.00 65.94 166 ASN A C 1
ATOM 1368 O O . ASN A 1 166 ? -33.897 -17.927 36.281 1.00 65.94 166 ASN A O 1
ATOM 1372 N N . GLU A 1 167 ? -32.489 -17.480 34.601 1.00 67.38 167 GLU A N 1
ATOM 1373 C CA . GLU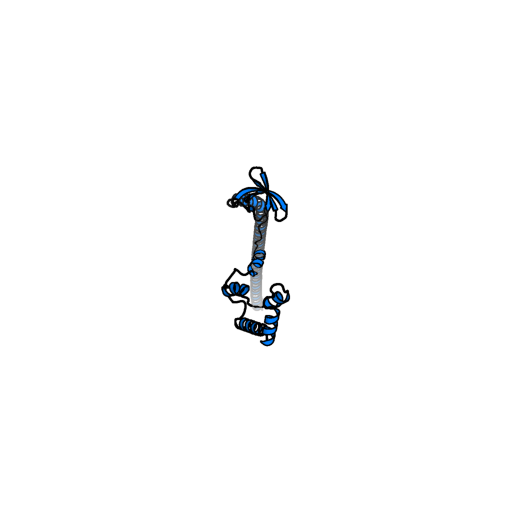 A 1 167 ? -31.944 -18.836 34.532 1.00 67.38 167 GLU A CA 1
ATOM 1374 C C . GLU A 1 167 ? -31.031 -19.149 35.729 1.00 67.38 167 GLU A C 1
ATOM 1376 O O . GLU A 1 167 ? -31.082 -20.251 36.284 1.00 67.38 167 GLU A O 1
ATOM 1381 N N . VAL A 1 168 ? -30.243 -18.173 36.192 1.00 66.62 168 VAL A N 1
ATOM 1382 C CA . VAL A 1 168 ? -29.430 -18.298 37.412 1.00 66.62 168 VAL A CA 1
ATOM 1383 C C . VAL A 1 168 ? -30.310 -18.396 38.662 1.00 66.62 168 VAL A C 1
ATOM 1385 O O . VAL A 1 168 ? -30.033 -19.229 39.528 1.00 66.62 168 VAL A O 1
ATOM 1388 N N . GLU A 1 169 ? -31.390 -17.617 38.763 1.00 68.62 169 GLU A N 1
ATOM 1389 C CA . GLU A 1 169 ? -32.359 -17.740 39.860 1.00 68.62 169 GLU A CA 1
ATOM 1390 C C . GLU A 1 169 ? -33.080 -19.087 39.843 1.00 68.62 169 GLU A C 1
ATOM 1392 O O . GLU A 1 169 ? -33.249 -19.706 40.894 1.00 68.62 169 GLU A O 1
ATOM 1397 N N . LYS A 1 170 ? -33.464 -19.576 38.660 1.00 69.25 170 LYS A N 1
ATOM 1398 C CA . LYS A 1 170 ? -34.104 -20.885 38.518 1.00 69.25 170 LYS A CA 1
ATOM 1399 C C . LYS A 1 170 ? -33.163 -22.012 38.953 1.00 69.25 170 LYS A C 1
ATOM 1401 O O . LYS A 1 170 ? -33.565 -22.854 39.749 1.00 69.25 170 LYS A O 1
ATOM 1406 N N . LYS A 1 171 ? -31.883 -21.956 38.559 1.00 70.19 171 LYS A N 1
ATOM 1407 C CA . LYS A 1 171 ? -30.847 -22.906 39.010 1.00 70.19 171 LYS A CA 1
ATOM 1408 C C . LYS A 1 171 ? -30.563 -22.817 40.514 1.00 70.19 171 LYS A C 1
ATOM 1410 O O . LYS A 1 171 ? -30.242 -23.833 41.126 1.00 70.19 171 LYS A O 1
ATOM 1415 N N . ARG A 1 172 ? -30.667 -21.632 41.132 1.00 68.75 172 ARG A N 1
ATOM 1416 C CA . ARG A 1 172 ? -30.552 -21.478 42.597 1.00 68.75 172 ARG A CA 1
ATOM 1417 C C . ARG A 1 172 ? -31.743 -22.096 43.322 1.00 68.75 172 ARG A C 1
ATOM 1419 O O . ARG A 1 172 ? -31.523 -22.870 44.244 1.00 68.75 172 ARG A O 1
ATOM 1426 N N . LYS A 1 173 ? -32.968 -21.825 42.861 1.00 70.75 173 LYS A N 1
ATOM 1427 C CA . LYS A 1 173 ? -34.196 -22.399 43.435 1.00 70.75 173 LYS A CA 1
ATOM 1428 C C . LYS A 1 173 ? -34.243 -23.920 43.285 1.00 70.75 173 LYS A C 1
ATOM 1430 O O . LYS A 1 173 ? -34.622 -24.603 44.225 1.00 70.75 173 LYS A O 1
ATOM 1435 N N . GLU A 1 174 ? -33.798 -24.462 42.150 1.00 69.94 174 GLU A N 1
ATOM 1436 C CA . GLU A 1 174 ? -33.682 -25.915 41.957 1.00 69.94 174 GLU A CA 1
ATOM 1437 C C . GLU A 1 174 ? -32.651 -26.537 42.910 1.00 69.94 174 GLU A C 1
ATOM 1439 O O . GLU A 1 174 ? -32.940 -27.563 43.520 1.00 69.94 174 GLU A O 1
ATOM 1444 N N . LYS A 1 175 ? -31.491 -25.892 43.113 1.00 66.31 175 LYS A N 1
ATOM 1445 C CA . LYS A 1 175 ? -30.486 -26.349 44.090 1.00 66.31 175 LYS A CA 1
ATOM 1446 C C . LYS A 1 175 ? -30.985 -26.300 45.534 1.00 66.31 175 LYS A C 1
ATOM 1448 O O . LYS A 1 175 ? -30.693 -27.201 46.319 1.00 66.31 175 LYS A O 1
ATOM 1453 N N . GLU A 1 176 ? -31.725 -25.257 45.888 1.00 70.12 176 GLU A N 1
ATOM 1454 C CA . GLU A 1 176 ? -32.293 -25.089 47.226 1.00 70.12 176 GLU A CA 1
ATOM 1455 C C . GLU A 1 176 ? -33.388 -26.131 47.494 1.00 70.12 176 GLU A C 1
ATOM 1457 O O . GLU A 1 176 ? -33.404 -26.748 48.556 1.00 70.12 176 GLU A O 1
ATOM 1462 N N . LEU A 1 177 ? -34.214 -26.440 46.488 1.00 67.69 177 LEU A N 1
ATOM 1463 C CA . LEU A 1 177 ? -35.210 -27.509 46.563 1.00 67.69 177 LEU A CA 1
ATOM 1464 C C . LEU A 1 177 ? -34.560 -28.900 46.681 1.00 67.69 177 LEU A C 1
ATOM 1466 O O . LEU A 1 177 ? -35.039 -29.742 47.436 1.00 67.69 177 LEU A O 1
ATOM 1470 N N . THR A 1 178 ? -33.451 -29.157 45.975 1.00 61.81 178 THR A N 1
ATOM 1471 C CA . THR A 1 178 ? -32.712 -30.424 46.128 1.00 61.81 178 THR A CA 1
ATOM 1472 C C . THR A 1 178 ? -32.071 -30.558 47.507 1.00 61.81 178 THR A C 1
ATOM 1474 O O . THR A 1 178 ? -32.146 -31.633 48.089 1.00 61.81 178 THR A O 1
ATOM 1477 N N . SER A 1 179 ? -31.530 -29.468 48.063 1.00 63.59 179 SER A N 1
ATOM 1478 C CA . SER A 1 179 ? -30.983 -29.447 49.428 1.00 63.59 179 SER A CA 1
ATOM 1479 C C . SER A 1 179 ? -32.062 -29.752 50.467 1.00 63.59 179 SER A C 1
ATOM 1481 O O . SER A 1 179 ? -31.843 -30.578 51.345 1.00 63.59 179 SER A O 1
ATOM 1483 N N . GLN A 1 180 ? -33.245 -29.142 50.344 1.00 63.56 180 GLN A N 1
ATOM 1484 C CA . GLN A 1 180 ? -34.358 -29.384 51.269 1.00 63.56 180 GLN A CA 1
ATOM 1485 C C . GLN A 1 180 ? -34.849 -30.836 51.210 1.00 63.56 180 GLN A C 1
ATOM 1487 O O . GLN A 1 180 ? -35.051 -31.458 52.249 1.00 63.56 180 GLN A O 1
ATOM 1492 N N . ASN A 1 181 ? -34.957 -31.413 50.010 1.00 68.62 181 ASN A N 1
ATOM 1493 C CA . ASN A 1 181 ? -35.343 -32.816 49.849 1.00 68.62 181 ASN A CA 1
ATOM 1494 C C . ASN A 1 181 ? -34.288 -33.788 50.415 1.00 68.62 181 ASN A C 1
ATOM 1496 O O . ASN A 1 181 ? -34.641 -34.836 50.959 1.00 68.62 181 ASN A O 1
ATOM 1500 N N . GLU A 1 182 ? -32.996 -33.461 50.300 1.00 68.12 182 GLU A N 1
ATOM 1501 C CA . GLU A 1 182 ? -31.911 -34.245 50.903 1.00 68.12 182 GLU A CA 1
ATOM 1502 C C . GLU A 1 182 ? -31.948 -34.177 52.438 1.00 68.12 182 GLU A C 1
ATOM 1504 O O . GLU A 1 182 ? -31.811 -35.207 53.104 1.00 68.12 182 GLU A O 1
ATOM 1509 N N . ASP A 1 183 ? -32.203 -32.997 53.006 1.00 71.38 183 ASP A N 1
ATOM 1510 C CA . ASP A 1 183 ? -32.336 -32.804 54.452 1.00 71.38 183 ASP A CA 1
ATOM 1511 C C . ASP A 1 183 ? -33.568 -33.535 55.018 1.00 71.38 183 ASP A C 1
ATOM 1513 O O . ASP A 1 183 ? -33.485 -34.198 56.059 1.00 71.38 183 ASP A O 1
ATOM 1517 N N . GLU A 1 184 ? -34.698 -33.506 54.307 1.00 73.19 184 GLU A N 1
ATOM 1518 C CA . GLU A 1 184 ? -35.904 -34.267 54.657 1.00 73.19 184 GLU A CA 1
ATOM 1519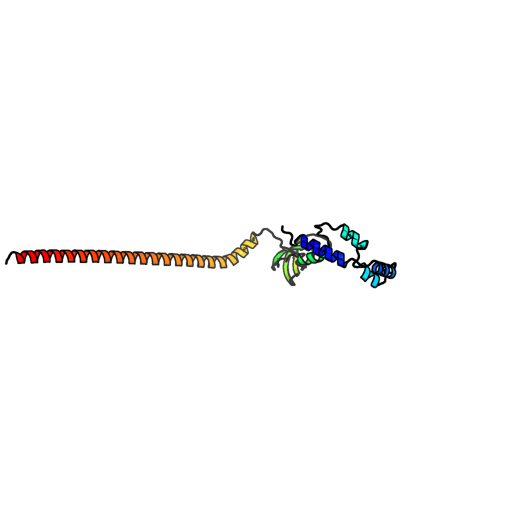 C C . GLU A 1 184 ? -35.672 -35.785 54.594 1.00 73.19 184 GLU A C 1
ATOM 1521 O O . GLU A 1 184 ? -36.052 -36.518 55.515 1.00 73.19 184 GLU A O 1
ATOM 1526 N N . ALA A 1 185 ? -34.984 -36.274 53.556 1.00 72.50 185 ALA A N 1
ATOM 1527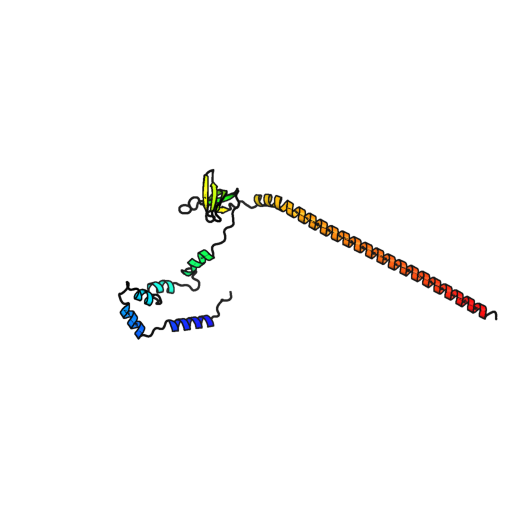 C CA . ALA A 1 185 ? -34.635 -37.687 53.435 1.00 72.50 185 ALA A CA 1
ATOM 1528 C C . ALA A 1 185 ? -33.700 -38.146 54.567 1.00 72.50 185 ALA A C 1
ATOM 1530 O O . ALA A 1 185 ? -33.894 -39.225 55.140 1.00 72.50 185 ALA A O 1
ATOM 1531 N N . ASN A 1 186 ? -32.718 -37.320 54.934 1.00 74.88 186 ASN A N 1
ATOM 1532 C CA . ASN A 1 186 ? -31.795 -37.601 56.032 1.00 74.88 186 ASN A CA 1
ATOM 1533 C C . ASN A 1 186 ? -32.505 -37.628 57.394 1.00 74.88 186 ASN A C 1
ATOM 1535 O O . ASN A 1 186 ? -32.240 -38.525 58.203 1.00 74.88 186 ASN A O 1
ATOM 1539 N N . ASN A 1 187 ? -33.455 -36.718 57.628 1.00 76.69 187 ASN A N 1
ATOM 1540 C CA . ASN A 1 187 ? -34.282 -36.723 58.837 1.00 76.69 187 ASN A CA 1
ATOM 1541 C C . ASN A 1 187 ? -35.141 -37.991 58.939 1.00 76.69 187 ASN A C 1
ATOM 1543 O O . ASN A 1 187 ? -35.155 -38.644 59.983 1.00 76.69 187 ASN A O 1
ATOM 1547 N N . HIS A 1 188 ? -35.770 -38.414 57.842 1.00 74.62 188 HIS A N 1
ATOM 1548 C CA . HIS A 1 188 ? -36.567 -39.641 57.821 1.00 74.62 188 HIS A CA 1
ATOM 1549 C C . HIS A 1 188 ? -35.716 -40.910 58.045 1.00 74.62 188 HIS A C 1
ATOM 1551 O O . HIS A 1 188 ? -36.150 -41.856 58.708 1.00 74.62 188 HIS A O 1
ATOM 1557 N N . ILE A 1 189 ? -34.469 -40.943 57.551 1.00 77.19 189 ILE A N 1
ATOM 1558 C CA . ILE A 1 189 ? -33.517 -42.031 57.845 1.00 77.19 189 ILE A CA 1
ATOM 1559 C C . ILE A 1 189 ? -33.158 -42.061 59.338 1.00 77.19 189 ILE A C 1
ATOM 1561 O O . ILE A 1 189 ? -33.067 -43.142 59.931 1.00 77.19 189 ILE A O 1
ATOM 1565 N N . LEU A 1 190 ? -32.947 -40.897 59.956 1.00 75.06 190 LEU A N 1
ATOM 1566 C CA . LEU A 1 190 ? -32.626 -40.795 61.379 1.00 75.06 190 LEU A CA 1
ATOM 1567 C C . LEU A 1 190 ? -33.788 -41.287 62.255 1.00 75.06 190 LEU A C 1
ATOM 1569 O O . LEU A 1 190 ? -33.570 -42.037 63.207 1.00 75.06 190 LEU A O 1
ATOM 1573 N N . GLU A 1 191 ? -35.016 -40.925 61.892 1.00 78.81 191 GLU A N 1
ATOM 1574 C CA . GLU A 1 191 ? -36.229 -41.334 62.598 1.00 78.81 191 GLU A CA 1
ATOM 1575 C C . GLU A 1 191 ? -36.446 -42.854 62.527 1.00 78.81 191 GLU A C 1
ATOM 1577 O O . GLU A 1 191 ? -36.650 -43.502 63.557 1.00 78.81 191 GLU A O 1
ATOM 1582 N N . LYS A 1 192 ? -36.261 -43.462 61.345 1.00 80.62 192 LYS A N 1
ATOM 1583 C CA . LYS A 1 192 ? -36.289 -44.927 61.184 1.00 80.62 192 LYS A CA 1
ATOM 1584 C C . LYS A 1 192 ? -35.260 -45.640 62.060 1.00 80.62 192 LYS A C 1
ATOM 1586 O O . LYS A 1 192 ? -35.589 -46.640 62.694 1.00 80.62 192 LYS A O 1
ATOM 1591 N N . ARG A 1 193 ? -34.029 -45.120 62.144 1.00 76.19 193 ARG A N 1
ATOM 1592 C CA . ARG A 1 193 ? -32.987 -45.700 63.012 1.00 76.19 193 ARG A CA 1
ATOM 1593 C C . ARG A 1 193 ? -33.344 -45.618 64.493 1.00 76.19 193 ARG A C 1
ATOM 1595 O O . ARG A 1 193 ? -32.978 -46.516 65.246 1.00 76.19 193 ARG A O 1
ATOM 1602 N N . ASN A 1 194 ? -34.008 -44.550 64.927 1.00 76.75 194 ASN A N 1
ATOM 1603 C CA . ASN A 1 194 ? -34.431 -44.418 66.320 1.00 76.75 194 ASN A CA 1
ATOM 1604 C C . ASN A 1 194 ? -35.545 -45.422 66.651 1.00 76.75 194 ASN A C 1
ATOM 1606 O O . ASN A 1 194 ? -35.426 -46.142 67.638 1.00 76.75 194 ASN A O 1
ATOM 1610 N N . LEU A 1 195 ? -36.530 -45.586 65.763 1.00 77.00 195 LEU A N 1
ATOM 1611 C CA . LEU A 1 195 ? -37.576 -46.605 65.911 1.00 77.00 195 LEU A CA 1
ATOM 1612 C C . LEU A 1 195 ? -37.009 -48.035 65.945 1.00 77.00 195 LEU A C 1
ATOM 1614 O O . LEU A 1 195 ? -37.440 -48.858 66.753 1.00 77.00 195 LEU A O 1
ATOM 1618 N N . GLU A 1 196 ? -36.014 -48.346 65.108 1.00 74.00 196 GLU A N 1
ATOM 1619 C CA . GLU A 1 196 ? -35.333 -49.649 65.143 1.00 74.00 196 GLU A CA 1
ATOM 1620 C C . GLU A 1 196 ? -34.599 -49.891 66.467 1.00 74.00 196 GLU A C 1
ATOM 1622 O O . GLU A 1 196 ? -34.640 -51.005 66.996 1.00 74.00 196 GLU A O 1
ATOM 1627 N N . LYS A 1 197 ? -33.951 -48.864 67.035 1.00 72.50 197 LYS A N 1
ATOM 1628 C CA . LYS A 1 197 ? -33.305 -48.967 68.353 1.00 72.50 197 LYS A CA 1
ATOM 1629 C C . LYS A 1 197 ? -34.322 -49.254 69.453 1.00 72.50 197 LYS A C 1
ATOM 1631 O O . LYS A 1 197 ? -34.060 -50.122 70.287 1.00 72.50 197 LYS A O 1
ATOM 1636 N N . ASP A 1 198 ? -35.475 -48.593 69.423 1.00 75.94 198 ASP A N 1
ATOM 1637 C CA . ASP A 1 198 ? -36.539 -48.786 70.412 1.00 75.94 198 ASP A CA 1
ATOM 1638 C C . ASP A 1 198 ? -37.138 -50.198 70.326 1.00 75.94 198 ASP A C 1
ATOM 1640 O O . ASP A 1 198 ? -37.260 -50.895 71.338 1.00 75.94 198 ASP A O 1
ATOM 1644 N N . LEU A 1 199 ? -37.408 -50.686 69.110 1.00 72.56 199 LEU A N 1
ATOM 1645 C CA . LEU A 1 199 ? -37.871 -52.059 68.874 1.00 72.56 199 LEU A CA 1
ATOM 1646 C C . LEU A 1 199 ? -36.852 -53.104 69.350 1.00 72.56 199 LEU A C 1
ATOM 1648 O O . LEU A 1 199 ? -37.222 -54.121 69.951 1.00 72.56 199 LEU A O 1
ATOM 1652 N N . ASN A 1 200 ? -35.562 -52.859 69.116 1.00 69.38 200 ASN A N 1
ATOM 1653 C CA . ASN A 1 200 ? -34.506 -53.766 69.548 1.00 69.38 200 ASN A CA 1
ATOM 1654 C C . ASN A 1 200 ? -34.345 -53.759 71.082 1.00 69.38 200 ASN A C 1
ATOM 1656 O O . ASN A 1 200 ? -34.158 -54.816 71.691 1.00 69.38 200 ASN A O 1
ATOM 1660 N N . GLY A 1 201 ? -34.516 -52.596 71.722 1.00 69.88 201 GLY A N 1
ATOM 1661 C CA . GLY A 1 201 ? -34.567 -52.458 73.180 1.00 69.88 201 GLY A CA 1
ATOM 1662 C C . GLY A 1 201 ? -35.723 -53.243 73.808 1.00 69.88 201 GLY A C 1
ATOM 1663 O O . GLY A 1 201 ? -35.515 -54.009 74.753 1.00 69.88 201 GLY A O 1
ATOM 1664 N N . MET A 1 202 ? -36.925 -53.150 73.229 1.00 68.06 202 MET A N 1
ATOM 1665 C CA . MET A 1 202 ? -38.094 -53.917 73.682 1.00 68.06 202 MET A CA 1
ATOM 1666 C C . MET A 1 202 ? -37.900 -55.436 73.519 1.00 68.06 202 MET A C 1
ATOM 1668 O O . MET A 1 202 ? -38.293 -56.216 74.392 1.00 68.06 202 MET A O 1
ATOM 1672 N N . SER A 1 203 ? -37.258 -55.878 72.433 1.00 66.19 203 SER A N 1
ATOM 1673 C CA . SER A 1 203 ? -36.934 -57.294 72.193 1.00 66.19 203 SER A CA 1
ATOM 1674 C C . SER A 1 203 ? -35.993 -57.867 73.260 1.00 66.19 203 SER A C 1
ATOM 1676 O O . SER A 1 203 ? -36.238 -58.958 73.792 1.00 66.19 203 SER A O 1
ATOM 1678 N N . GLU A 1 204 ? -34.947 -57.126 73.636 1.00 70.50 204 GLU A N 1
ATOM 1679 C CA . GLU A 1 204 ? -34.025 -57.534 74.703 1.00 70.50 204 GLU A CA 1
ATOM 1680 C C . GLU A 1 204 ? -34.706 -57.577 76.078 1.00 70.50 204 GLU A C 1
ATOM 1682 O O . GLU A 1 204 ? -34.478 -58.510 76.859 1.00 70.50 204 GLU A O 1
ATOM 1687 N N . GLU A 1 205 ? -35.630 -56.657 76.359 1.00 70.56 205 GLU A N 1
ATOM 1688 C CA . GLU A 1 205 ? -36.402 -56.678 77.603 1.00 70.56 205 GLU A CA 1
ATOM 1689 C C . GLU A 1 205 ? -37.321 -57.914 77.693 1.00 70.56 205 GLU A C 1
ATOM 1691 O O . GLU A 1 205 ? -37.394 -58.582 78.735 1.00 70.56 205 GLU A O 1
ATOM 1696 N N . ILE A 1 206 ? -37.969 -58.292 76.583 1.00 71.44 206 ILE A N 1
ATOM 1697 C CA . ILE A 1 206 ? -38.791 -59.509 76.486 1.00 71.44 206 ILE A CA 1
ATOM 1698 C C . ILE A 1 206 ? -37.928 -60.767 76.677 1.00 71.44 206 ILE A C 1
ATOM 1700 O O . ILE A 1 206 ? -38.313 -61.674 77.427 1.00 71.44 206 ILE A O 1
ATOM 1704 N N . LYS A 1 207 ? -36.740 -60.837 76.058 1.00 69.38 207 LYS A N 1
ATOM 1705 C CA . LYS A 1 207 ? -35.788 -61.948 76.265 1.00 69.38 207 LYS A CA 1
ATOM 1706 C C . LYS A 1 207 ? -35.328 -62.025 77.725 1.00 69.38 207 LYS A C 1
ATOM 1708 O O . LYS A 1 207 ? -35.256 -63.123 78.287 1.00 69.38 207 LYS A O 1
ATOM 1713 N N . GLY A 1 208 ? -35.079 -60.882 78.366 1.00 67.56 208 GLY A N 1
ATOM 1714 C CA . GLY A 1 208 ? -34.740 -60.785 79.786 1.00 67.56 208 GLY A CA 1
ATOM 1715 C C . GLY A 1 208 ? -35.846 -61.320 80.703 1.00 67.56 208 GLY A C 1
ATOM 1716 O O . GLY A 1 208 ? -35.573 -62.114 81.609 1.00 67.56 208 GLY A O 1
ATOM 1717 N N . LYS A 1 209 ? -37.109 -60.966 80.433 1.00 71.62 209 LYS A N 1
ATOM 1718 C CA . LYS A 1 209 ? -38.282 -61.468 81.174 1.00 71.62 209 LYS A CA 1
ATOM 1719 C C . LYS A 1 209 ? -38.476 -62.982 80.986 1.00 71.62 209 LYS A C 1
ATOM 1721 O O . LYS A 1 209 ? -38.657 -63.691 81.978 1.00 71.62 209 LYS A O 1
ATOM 1726 N N . LYS A 1 210 ? -38.314 -63.513 79.764 1.00 68.19 210 LYS A N 1
ATOM 1727 C CA . LYS A 1 210 ? -38.369 -64.967 79.485 1.00 68.19 210 LYS A CA 1
ATOM 1728 C C . LYS A 1 210 ? -37.266 -65.759 80.204 1.00 68.19 210 LYS A C 1
ATOM 1730 O O . LYS A 1 210 ? -37.536 -66.830 80.747 1.00 68.19 210 LYS A O 1
ATOM 1735 N N . ARG A 1 211 ? -36.037 -65.228 80.278 1.00 66.31 211 ARG A N 1
ATOM 1736 C CA . ARG A 1 211 ? -34.930 -65.844 81.044 1.00 66.31 211 ARG A CA 1
ATOM 1737 C C . ARG A 1 211 ? -35.234 -65.910 82.546 1.00 66.31 211 ARG A C 1
ATOM 1739 O O . ARG A 1 211 ? -34.952 -66.928 83.177 1.00 66.31 211 ARG A O 1
ATOM 1746 N N . LYS A 1 212 ? -35.846 -64.863 83.116 1.00 62.91 212 LYS A N 1
ATOM 1747 C CA . LYS A 1 212 ? -36.260 -64.831 84.532 1.00 62.91 212 LYS A CA 1
ATOM 1748 C C . LYS A 1 212 ? -37.409 -65.806 84.833 1.00 62.91 212 LYS A C 1
ATOM 1750 O O . LYS A 1 212 ? -37.367 -66.460 85.870 1.00 62.91 212 LYS A O 1
ATOM 1755 N N . ALA A 1 213 ? -38.376 -65.962 83.925 1.00 62.22 213 ALA A N 1
ATOM 1756 C CA . ALA A 1 213 ? -39.464 -66.937 84.063 1.00 62.22 213 ALA A CA 1
ATOM 1757 C C . ALA A 1 213 ? -38.956 -68.393 84.022 1.00 62.22 213 ALA A C 1
ATOM 1759 O O . ALA A 1 213 ? -39.251 -69.173 84.924 1.00 62.22 213 ALA A O 1
ATOM 1760 N N . LYS A 1 214 ? -38.074 -68.728 83.067 1.00 61.91 214 LYS A N 1
ATOM 1761 C CA . LYS A 1 214 ? -37.466 -70.069 82.948 1.00 61.91 214 LYS A CA 1
ATOM 1762 C C . LYS A 1 214 ? -36.576 -70.439 84.147 1.00 61.91 214 LYS A C 1
ATOM 1764 O O . LYS A 1 214 ? -36.428 -71.612 84.479 1.00 61.91 214 LYS A O 1
ATOM 1769 N N . LYS A 1 215 ? -35.981 -69.441 84.817 1.00 61.22 215 LYS A N 1
ATOM 1770 C CA . LYS A 1 215 ? -35.230 -69.635 86.071 1.00 61.22 215 LYS A CA 1
ATOM 1771 C C . LYS A 1 215 ? -36.154 -69.919 87.263 1.00 61.22 215 LYS A C 1
ATOM 1773 O O . LYS A 1 215 ? -35.745 -70.649 88.155 1.00 61.22 215 LYS A O 1
ATOM 1778 N N . ARG A 1 216 ? -37.382 -69.386 87.266 1.00 59.03 216 ARG A N 1
ATOM 1779 C CA . ARG A 1 216 ? -38.387 -69.639 88.314 1.00 59.03 216 ARG A CA 1
ATOM 1780 C C . ARG A 1 216 ? -39.016 -71.033 88.200 1.00 59.03 216 ARG A C 1
ATOM 1782 O O . ARG A 1 216 ? -39.122 -71.698 89.218 1.00 59.03 216 ARG A O 1
ATOM 1789 N N . GLU A 1 217 ? -39.302 -71.527 86.993 1.00 59.25 217 GLU A N 1
ATOM 1790 C CA . GLU A 1 217 ? -39.794 -72.910 86.787 1.00 59.25 217 GLU A CA 1
ATOM 1791 C C . GLU A 1 217 ? -38.788 -73.996 87.204 1.00 59.25 217 GLU A C 1
ATOM 1793 O O . GLU A 1 217 ? -39.184 -75.095 87.582 1.00 59.25 217 GLU A O 1
ATOM 1798 N N . LYS A 1 218 ? -37.483 -73.698 87.159 1.00 58.41 218 LYS A N 1
ATOM 1799 C CA . LYS A 1 218 ? -36.423 -74.612 87.617 1.00 58.41 218 LYS A CA 1
ATOM 1800 C C . LYS A 1 218 ? -36.297 -74.715 89.141 1.00 58.41 218 LYS A C 1
ATOM 1802 O O . LYS A 1 218 ? -35.565 -75.576 89.601 1.00 58.41 218 LYS A O 1
ATOM 1807 N N . ILE A 1 219 ? -36.942 -73.824 89.896 1.00 56.94 219 ILE A N 1
ATOM 1808 C CA . ILE A 1 219 ? -36.895 -73.793 91.370 1.00 56.94 219 ILE A CA 1
ATOM 1809 C C . ILE A 1 219 ? -38.130 -74.491 91.975 1.00 56.94 219 ILE A C 1
ATOM 1811 O O . ILE A 1 219 ? -38.141 -74.807 93.158 1.00 56.94 219 ILE A O 1
ATOM 1815 N N . THR A 1 220 ? -39.159 -74.770 91.170 1.00 53.81 220 THR A N 1
ATOM 1816 C CA . THR A 1 220 ? -40.419 -75.413 91.593 1.00 53.81 220 THR A CA 1
ATOM 1817 C C . THR A 1 220 ? -40.571 -76.869 91.124 1.00 53.81 220 THR A C 1
ATOM 1819 O O . THR A 1 220 ? -41.678 -77.399 91.146 1.00 53.81 220 THR A O 1
ATOM 1822 N N . LYS A 1 221 ? -39.487 -77.516 90.687 1.00 44.31 221 LYS A N 1
ATOM 1823 C CA . LYS A 1 221 ? -39.384 -78.971 90.478 1.00 44.31 221 LYS A CA 1
ATOM 1824 C C . LYS A 1 221 ? -38.288 -79.512 91.378 1.00 44.31 221 LYS A C 1
ATOM 1826 O O . LYS A 1 221 ? -38.478 -80.635 91.880 1.00 44.31 221 LYS A O 1
#

Secondary structure (DSSP, 8-state):
---SS-HHHHHHHHHHHHHHH---HHHHHHHHHHHTT-TT-HHHHHHHHTS--HHHHHHHHT--TT---STHHHHHHHHT-PPPPP--TT-EEEEEEETTTEEEEEEEEEEEEEETTEEEEEETTEEEEEEGGGEEE----TTSHHHHHHHHHHHHHHHHHHHHHHHHHHHHHHHHHHHHHHHHHHHHHHHHHHHHHHHHHHHHHHHHHHHHHHHHHTT--

Radius of gyration: 47.38 Å; chains: 1; bounding box: 79×102×121 Å

Organism: Ignelater luminosus (NCBI:txid2038154)

pLDDT: mean 72.44, std 13.9, range [38.25, 93.75]

Sequence (221 aa):
MELDIHSEELEKEANDLMKSLQVAIDKRNDIEEKTAGQNDNDNWFQERKNRLTASVFGPVSKRREKSTWAPLFKQTYDKASKYLPELRIGQPVVKQLYPESNTTWTKGYIVEKTDDSSYIVNVNGNKYRRSRIHIRPNLLPSKEIKEQEKEEVGSMNEENKQVEFNEVEKKRKEKELTSQNEDEANNHILEKRNLEKDLNGMSEEIKGKKRKAKKREKITK

Foldseek 3Di:
DDDPDDPVVVVVVVVVVVVVPDDDPVVVVVLCVVQPPCPVDPSVCVVCVPPCDPVNVVVVVPDDPPDCPDPVVVVVVVVVPDDQDDDDFFFWKWFDPDPPPDPDTAIFTFHADDDRFWTWTDGPNDTDIDGSVGIGGPCPDPPVVCVVCCVVVVVVVVVVVVVVVVVVVVVVVVVVVVVVVVVVVVVVVVVVVVVVVVVVVVVVVVVVVVVVVVVVVVVVD